Protein AF-A0A1Y2F0N4-F1 (afdb_monomer)

Organism: NCBI:txid1754190

Solvent-accessible surface area (backbone atoms only — not comparable to full-atom values): 18184 Å² total; per-residue (Å²): 112,76,71,61,49,29,14,46,61,55,47,79,46,76,45,98,60,68,55,97,79,27,40,45,33,32,38,36,49,50,73,86,33,53,49,79,41,49,45,43,51,50,26,50,36,37,45,58,57,68,44,72,52,52,56,52,49,76,39,81,43,64,59,94,88,38,68,38,23,60,27,41,34,27,60,40,95,38,56,54,42,50,47,68,75,68,59,57,88,65,95,65,65,70,53,39,33,36,22,74,74,31,61,30,66,48,48,80,70,23,56,73,25,38,42,38,57,34,84,93,42,70,67,51,68,70,56,44,50,50,34,42,50,56,58,66,37,89,46,52,71,55,37,53,70,48,25,44,55,67,61,46,52,44,50,53,48,48,36,58,60,42,38,40,50,59,27,61,69,67,37,11,16,39,32,32,43,35,53,39,77,92,76,61,27,32,40,69,32,63,54,88,41,50,49,30,33,59,40,90,60,57,42,72,85,50,70,85,58,66,63,24,90,86,72,44,52,86,79,67,76,73,50,68,67,68,42,46,70,62,63,64,45,76,67,52,72,65,47,45,43,62,33,71,75,32,47,69,61,42,28,50,45,48,49,50,39,32,74,58,35,58,32,57,88,61,41,52,60,53,51,50,52,52,48,62,70,40,47,68,49,48,45,54,34,64,45,62,58,97,91,40,48,37,40,57,72,38,83,89,23,51,72,70,89,69,45,57,69,44,23,57,48,31,42,58,69,32,43,49,45,36,47,46,50,31,43,54,43,43,69,75,75,82

Sequence (334 aa):
MYGRSYDKVGFNLKFDKKFLNRKSFKLRPDSGDASKIRSKLCCDIANRIGLPSIQGTYARLYMNNEFWGLYVFMDSIKTSWIKQTFNPSEKEVTTLFQCKTGGFNFKSNSYNSCINANDDYPNMSEFSSFVYAANNARNISDLEKIMDVDIFLKYLTFEWLIGSSDHFMIYGHNFNWYKRESDGKWVVIYYDYDNTFGNGASYSLWANKGLNQDGTGANRGNQPIYYSFADWEPNIPILKKLVFDNKNRFKQIVYDVLVQGFNPNILNPHINEIKSFLSPYVREDFTAKNGSLPGRINKAGSRTSSSYSNFEYNIENSVKNWISKKFDVACSNY

Radius of gyration: 20.19 Å; Cα contacts (8 Å, |Δi|>4): 578; chains: 1; bounding box: 51×41×60 Å

Structure (mmCIF, N/CA/C/O backbone):
data_AF-A0A1Y2F0N4-F1
#
_entry.id   AF-A0A1Y2F0N4-F1
#
loop_
_atom_site.group_PDB
_atom_site.id
_atom_site.type_symbol
_atom_site.label_atom_id
_atom_site.label_alt_id
_atom_site.label_comp_id
_atom_site.label_asym_id
_atom_site.label_entity_id
_atom_site.label_seq_id
_atom_site.pdbx_PDB_ins_code
_atom_site.Cartn_x
_atom_site.Cartn_y
_atom_site.Cartn_z
_atom_site.occupancy
_atom_site.B_iso_or_equiv
_atom_site.auth_seq_id
_atom_site.auth_comp_id
_atom_site.auth_asym_id
_atom_site.auth_atom_id
_atom_site.pdbx_PDB_model_num
ATOM 1 N N . MET A 1 1 ? 7.304 17.114 -7.092 1.00 62.19 1 MET A N 1
ATOM 2 C CA . MET A 1 1 ? 6.614 15.815 -7.280 1.00 62.19 1 MET A CA 1
ATOM 3 C C . MET A 1 1 ? 7.674 14.728 -7.398 1.00 62.19 1 MET A C 1
ATOM 5 O O . MET A 1 1 ? 8.380 14.717 -8.399 1.00 62.19 1 MET A O 1
ATOM 9 N N . TYR A 1 2 ? 7.822 13.871 -6.383 1.00 77.50 2 TYR A N 1
ATOM 10 C CA . TYR A 1 2 ? 8.913 12.883 -6.282 1.00 77.50 2 TYR A CA 1
ATOM 11 C C . TYR A 1 2 ? 9.003 11.937 -7.493 1.00 77.50 2 TYR A C 1
ATOM 13 O O . TYR A 1 2 ? 10.062 11.776 -8.076 1.00 77.50 2 TYR A O 1
ATOM 21 N N . GLY A 1 3 ? 7.878 11.429 -8.008 1.00 75.00 3 GLY A N 1
ATOM 22 C CA . GLY A 1 3 ? 7.886 10.556 -9.196 1.00 75.00 3 GLY A CA 1
ATOM 23 C C . GLY A 1 3 ? 8.426 11.184 -10.497 1.00 75.00 3 GLY A C 1
ATOM 24 O O . GLY A 1 3 ? 8.594 10.477 -11.486 1.00 75.00 3 GLY A O 1
ATOM 25 N N . ARG A 1 4 ? 8.694 12.501 -10.525 1.00 84.19 4 ARG A N 1
ATOM 26 C CA . ARG A 1 4 ? 9.331 13.212 -11.651 1.00 84.19 4 ARG A CA 1
ATOM 27 C C . ARG A 1 4 ? 10.781 13.619 -11.373 1.00 84.19 4 ARG A C 1
ATOM 29 O O . ARG A 1 4 ? 11.398 14.222 -12.241 1.00 84.19 4 ARG A O 1
ATOM 36 N N . SER A 1 5 ? 11.332 13.316 -10.196 1.00 89.50 5 SER A N 1
ATOM 37 C CA . SER A 1 5 ? 12.735 13.617 -9.881 1.00 89.50 5 SER A CA 1
ATOM 38 C C . SER A 1 5 ? 13.716 12.597 -10.457 1.00 89.50 5 SER A C 1
ATOM 40 O O . SER A 1 5 ? 14.915 12.770 -10.287 1.00 89.50 5 SER A O 1
ATOM 42 N N . TYR A 1 6 ? 13.235 11.548 -11.129 1.00 92.19 6 TYR A N 1
ATOM 43 C CA . TYR A 1 6 ? 14.054 10.510 -11.758 1.00 92.19 6 TYR A CA 1
ATOM 44 C C . TYR A 1 6 ? 14.164 10.697 -13.269 1.00 92.19 6 TYR A C 1
ATOM 46 O O . TYR A 1 6 ? 13.344 11.378 -13.891 1.00 92.19 6 TYR A O 1
ATOM 54 N N . ASP A 1 7 ? 15.177 10.063 -13.853 1.00 92.94 7 ASP A N 1
ATOM 55 C CA . ASP A 1 7 ? 15.445 10.060 -15.291 1.00 92.94 7 ASP A CA 1
ATOM 56 C C . ASP A 1 7 ? 14.344 9.371 -16.122 1.00 92.94 7 ASP A C 1
ATOM 58 O O . ASP A 1 7 ? 14.019 9.838 -17.219 1.00 92.94 7 ASP A O 1
ATOM 62 N N . LYS A 1 8 ? 13.732 8.303 -15.589 1.00 94.06 8 LYS A N 1
ATOM 63 C CA . LYS A 1 8 ? 12.504 7.686 -16.114 1.00 94.06 8 LYS A CA 1
ATOM 64 C C . LYS A 1 8 ? 11.278 8.326 -15.479 1.00 94.06 8 LYS A C 1
ATOM 66 O O . LYS A 1 8 ? 11.130 8.306 -14.257 1.00 94.06 8 LYS A O 1
ATOM 71 N N . VAL A 1 9 ? 10.367 8.826 -16.308 1.00 93.38 9 VAL A N 1
ATOM 72 C CA . VAL A 1 9 ? 9.134 9.488 -15.855 1.00 93.38 9 VAL A CA 1
ATOM 73 C C . VAL A 1 9 ? 7.917 8.580 -16.002 1.00 93.38 9 VAL A C 1
ATOM 75 O O . VAL A 1 9 ? 7.872 7.735 -16.897 1.00 93.38 9 VAL A O 1
ATOM 78 N N . GLY A 1 10 ? 6.933 8.761 -15.118 1.00 94.62 10 GLY A N 1
ATOM 79 C CA . GLY A 1 10 ? 5.626 8.105 -15.193 1.00 94.62 10 GLY A CA 1
ATOM 80 C C . GLY A 1 10 ? 4.564 8.934 -15.910 1.00 94.62 10 GLY A C 1
ATOM 81 O O . GLY A 1 10 ? 4.676 10.157 -16.022 1.00 94.62 10 GLY A O 1
ATOM 82 N N . PHE A 1 11 ? 3.498 8.259 -16.340 1.00 95.31 11 PHE A N 1
ATOM 83 C CA . PHE A 1 11 ? 2.394 8.847 -17.094 1.00 95.31 11 PHE A CA 1
ATOM 84 C C . PHE A 1 11 ? 1.056 8.581 -16.407 1.00 95.31 11 PHE A C 1
ATOM 86 O O . PHE A 1 11 ? 0.769 7.465 -15.976 1.00 95.31 11 PHE A O 1
ATOM 93 N N . ASN A 1 12 ? 0.209 9.607 -16.350 1.00 94.94 12 ASN A N 1
ATOM 94 C CA . ASN A 1 12 ? -1.208 9.439 -16.048 1.00 94.94 12 ASN A CA 1
ATOM 95 C C . ASN A 1 12 ? -1.948 9.348 -17.381 1.00 94.94 12 ASN A C 1
ATOM 97 O O . ASN A 1 12 ? -1.942 10.309 -18.149 1.00 94.94 12 ASN A O 1
ATOM 101 N N . LEU A 1 13 ? -2.575 8.209 -17.649 1.00 95.25 13 LEU A N 1
ATOM 102 C CA . LEU A 1 13 ? -3.350 7.984 -18.861 1.00 95.25 13 LEU A CA 1
ATOM 103 C C . LEU A 1 13 ? -4.803 8.371 -18.600 1.00 95.25 13 LEU A C 1
ATOM 105 O O . LEU A 1 13 ? -5.407 7.895 -17.636 1.00 95.25 13 LEU A O 1
ATOM 109 N N . LYS A 1 14 ? -5.360 9.230 -19.453 1.00 94.94 14 LYS A N 1
ATOM 110 C CA . LYS A 1 14 ? -6.773 9.621 -19.448 1.00 94.94 14 LYS A CA 1
ATOM 111 C C . LYS A 1 14 ? -7.374 9.257 -20.800 1.00 94.94 14 LYS A C 1
ATOM 113 O O . LYS A 1 14 ? -6.771 9.554 -21.825 1.00 94.94 14 LYS A O 1
ATOM 118 N N . PHE A 1 15 ? -8.536 8.617 -20.784 1.00 92.75 15 PHE A N 1
ATOM 119 C CA . PHE A 1 15 ? -9.219 8.142 -21.982 1.00 92.75 15 PHE A CA 1
ATOM 120 C C . PHE A 1 15 ? -10.618 8.756 -22.082 1.00 92.75 15 PHE A C 1
ATOM 122 O O . PHE A 1 15 ? -11.362 8.779 -21.095 1.00 92.75 15 PHE A O 1
ATOM 129 N N . ASP A 1 16 ? -10.998 9.197 -23.283 1.00 92.69 16 ASP A N 1
ATOM 130 C CA . ASP A 1 16 ? -12.335 9.748 -23.549 1.00 92.69 16 ASP A CA 1
ATOM 131 C C . ASP A 1 16 ? -13.414 8.665 -23.412 1.00 92.69 16 ASP A C 1
ATOM 133 O O . ASP A 1 16 ? -14.438 8.840 -22.738 1.00 92.69 16 ASP A O 1
ATOM 137 N N . LYS A 1 17 ? -13.135 7.497 -24.006 1.00 92.50 17 LYS A N 1
ATOM 138 C CA . LYS A 1 17 ? -13.928 6.269 -23.888 1.00 92.50 17 LYS A CA 1
ATOM 139 C C . LYS A 1 17 ? -13.318 5.346 -22.838 1.00 92.50 17 LYS A C 1
ATOM 141 O O . LYS A 1 17 ? -12.115 5.363 -22.604 1.00 92.50 17 LYS A O 1
ATOM 146 N N . LYS A 1 18 ? -14.153 4.523 -22.200 1.00 90.56 18 LYS A N 1
ATOM 147 C CA . LYS A 1 18 ? -13.673 3.550 -21.212 1.00 90.56 18 LYS A CA 1
ATOM 148 C C . LYS A 1 18 ? -12.724 2.543 -21.879 1.00 90.56 18 LYS A C 1
ATOM 150 O O . LYS A 1 18 ? -13.084 1.936 -22.882 1.00 90.56 18 LYS A O 1
ATOM 155 N N . PHE A 1 19 ? -11.561 2.330 -21.273 1.00 91.25 19 PHE A N 1
ATOM 156 C CA . PHE A 1 19 ? -10.633 1.239 -21.564 1.00 91.25 19 PHE A CA 1
ATOM 157 C C . PHE A 1 19 ? -10.618 0.304 -20.353 1.00 91.25 19 PHE A C 1
ATOM 159 O O . PHE A 1 19 ? -10.496 0.779 -19.226 1.00 91.25 19 PHE A O 1
ATOM 166 N N . LEU A 1 20 ? -10.830 -1.004 -20.549 1.00 90.00 20 LEU A N 1
ATOM 167 C CA . LEU A 1 20 ? -11.002 -1.973 -19.449 1.00 90.00 20 LEU A CA 1
ATOM 168 C C . LEU A 1 20 ? -11.990 -1.472 -18.369 1.00 90.00 20 LEU A C 1
ATOM 170 O O . LEU A 1 20 ? -11.731 -1.554 -17.168 1.00 90.00 20 LEU A O 1
ATOM 174 N N . ASN A 1 21 ? -13.103 -0.888 -18.827 1.00 88.38 21 ASN A N 1
ATOM 175 C CA . ASN A 1 21 ? -14.174 -0.281 -18.027 1.00 88.38 21 ASN A CA 1
ATOM 176 C C . ASN A 1 21 ? -13.815 0.970 -17.195 1.00 88.38 21 ASN A C 1
ATOM 178 O O . ASN A 1 21 ? -14.690 1.499 -16.506 1.00 88.38 21 ASN A O 1
ATOM 182 N N . ARG A 1 22 ? -12.608 1.538 -17.341 1.00 89.75 22 ARG A N 1
ATOM 183 C CA . ARG A 1 22 ? -12.150 2.741 -16.615 1.00 89.75 22 ARG A CA 1
ATOM 184 C C . ARG A 1 22 ? -11.726 3.859 -17.569 1.00 89.75 22 ARG A C 1
ATOM 186 O O . ARG A 1 22 ? -11.436 3.621 -18.737 1.00 89.75 22 ARG A O 1
ATOM 193 N N . LYS A 1 23 ? -11.691 5.101 -17.074 1.00 91.88 23 LYS A N 1
ATOM 194 C CA . LYS A 1 23 ? -11.231 6.279 -17.845 1.00 91.88 23 LYS A CA 1
ATOM 195 C C . LYS A 1 23 ? -9.815 6.733 -17.499 1.00 91.88 23 LYS A C 1
ATOM 197 O O . LYS A 1 23 ? -9.273 7.611 -18.169 1.00 91.88 23 LYS A O 1
ATOM 202 N N . SER A 1 24 ? -9.219 6.195 -16.438 1.00 94.25 24 SER A N 1
ATOM 203 C CA . SER A 1 24 ? -7.912 6.647 -15.968 1.00 94.25 24 SER A CA 1
ATOM 204 C C . SER A 1 24 ? -7.061 5.506 -15.442 1.00 94.25 24 SER A C 1
ATOM 206 O O . SER A 1 24 ? -7.531 4.692 -14.651 1.00 94.25 24 SER A O 1
ATOM 208 N N . PHE A 1 25 ? -5.794 5.517 -15.839 1.00 96.00 25 PHE A N 1
ATOM 209 C CA . PHE A 1 25 ? -4.774 4.565 -15.412 1.00 96.00 25 PHE A CA 1
ATOM 210 C C . PHE A 1 25 ? -3.450 5.285 -15.168 1.00 96.00 25 PHE A C 1
ATOM 212 O O . PHE A 1 25 ? -3.272 6.447 -15.548 1.00 96.00 25 PHE A O 1
ATOM 219 N N . LYS A 1 26 ? -2.501 4.584 -14.555 1.00 96.38 26 LYS A N 1
ATOM 220 C CA . LYS A 1 26 ? -1.130 5.054 -14.374 1.00 96.38 26 LYS A CA 1
ATOM 221 C C . LYS A 1 26 ? -0.155 4.083 -15.025 1.00 96.38 26 LYS A C 1
ATOM 223 O O . LYS A 1 26 ? -0.291 2.873 -14.875 1.00 96.38 26 LYS A O 1
ATOM 228 N N . LEU A 1 27 ? 0.845 4.631 -15.704 1.00 96.94 27 LEU A N 1
ATOM 229 C CA . LEU A 1 27 ? 2.075 3.932 -16.055 1.00 96.94 27 LEU A CA 1
ATOM 230 C C . LEU A 1 27 ? 3.173 4.448 -15.141 1.00 96.94 27 LEU A C 1
ATOM 232 O O . LEU A 1 27 ? 3.573 5.613 -15.230 1.00 96.94 27 LEU A O 1
ATOM 236 N N . ARG A 1 28 ? 3.654 3.585 -14.253 1.00 95.38 28 ARG A N 1
ATOM 237 C CA . ARG A 1 28 ? 4.675 3.940 -13.278 1.00 95.38 28 ARG A CA 1
ATOM 238 C C . ARG A 1 28 ? 6.010 3.279 -13.605 1.00 95.38 28 ARG A C 1
ATOM 240 O O . ARG A 1 28 ? 6.040 2.081 -13.877 1.00 95.38 28 ARG A O 1
ATOM 247 N N . PRO A 1 29 ? 7.113 4.041 -13.594 1.00 93.75 29 PRO A N 1
ATOM 248 C CA . PRO A 1 29 ? 8.440 3.478 -13.794 1.00 93.75 29 PRO A CA 1
ATOM 249 C C . PRO A 1 29 ? 8.962 2.767 -12.536 1.00 93.75 29 PRO A C 1
ATOM 251 O O . PRO A 1 29 ? 9.918 1.996 -12.641 1.00 93.75 29 PRO A O 1
ATOM 254 N N . ASP A 1 30 ? 8.375 3.077 -11.368 1.00 92.69 30 ASP A N 1
ATOM 255 C CA . ASP A 1 30 ? 8.822 2.684 -10.027 1.00 92.69 30 ASP A CA 1
ATOM 256 C C . ASP A 1 30 ? 10.352 2.700 -9.936 1.00 92.69 30 ASP A C 1
ATOM 258 O O . ASP A 1 30 ? 11.029 1.697 -9.705 1.00 92.69 30 ASP A O 1
ATOM 262 N N . SER A 1 31 ? 10.918 3.873 -10.233 1.00 90.00 31 SER A N 1
ATOM 263 C CA . SER A 1 31 ? 12.360 4.067 -10.402 1.00 90.00 31 SER A CA 1
ATOM 264 C C . SER A 1 31 ? 13.151 3.729 -9.134 1.00 90.00 31 SER A C 1
ATOM 266 O O . SER A 1 31 ? 14.276 3.251 -9.243 1.00 90.00 31 SER A O 1
ATOM 268 N N . GLY A 1 32 ? 12.550 3.923 -7.954 1.00 89.50 32 GLY A N 1
ATOM 269 C CA . GLY A 1 32 ? 13.119 3.529 -6.661 1.00 89.50 32 GLY A CA 1
ATOM 270 C C . GLY A 1 32 ? 12.981 2.038 -6.330 1.00 89.50 32 GLY A C 1
ATOM 271 O O . GLY A 1 32 ? 13.669 1.547 -5.441 1.00 89.50 32 GLY A O 1
ATOM 272 N N . ASP A 1 33 ? 12.141 1.290 -7.052 1.00 93.94 33 ASP A N 1
ATOM 273 C CA . ASP A 1 33 ? 11.989 -0.149 -6.861 1.00 93.94 33 ASP A CA 1
ATOM 274 C C . ASP A 1 33 ? 12.995 -0.909 -7.737 1.00 93.94 33 ASP A C 1
ATOM 276 O O . ASP A 1 33 ? 12.772 -1.141 -8.930 1.00 93.94 33 ASP A O 1
ATOM 280 N N . ALA A 1 34 ? 14.107 -1.338 -7.139 1.00 94.94 34 ALA A N 1
ATOM 281 C CA . ALA A 1 34 ? 15.091 -2.174 -7.824 1.00 94.94 34 ALA A CA 1
ATOM 282 C C . ALA A 1 34 ? 14.566 -3.589 -8.145 1.00 94.94 34 ALA A C 1
ATOM 284 O O . ALA A 1 34 ? 15.038 -4.194 -9.101 1.00 94.94 34 ALA A O 1
ATOM 285 N N . SER A 1 35 ? 13.584 -4.102 -7.392 1.00 96.75 35 SER A N 1
ATOM 286 C CA . SER A 1 35 ? 12.982 -5.429 -7.601 1.00 96.75 35 SER A CA 1
ATOM 287 C C . SER A 1 35 ? 11.904 -5.450 -8.683 1.00 96.75 35 SER A C 1
ATOM 289 O O . SER A 1 35 ? 11.535 -6.526 -9.127 1.00 96.75 35 SER A O 1
ATOM 291 N N . LYS A 1 36 ? 11.373 -4.289 -9.088 1.00 96.56 36 LYS A N 1
ATOM 292 C CA . LYS A 1 36 ? 10.305 -4.131 -10.095 1.00 96.56 36 LYS A CA 1
ATOM 293 C C . LYS A 1 36 ? 8.992 -4.874 -9.801 1.00 96.56 36 LYS A C 1
ATOM 295 O O . LYS A 1 36 ? 8.119 -4.936 -10.669 1.00 96.56 36 LYS A O 1
ATOM 300 N N . ILE A 1 37 ? 8.821 -5.423 -8.598 1.00 98.12 37 ILE A N 1
ATOM 301 C CA . ILE A 1 37 ? 7.647 -6.224 -8.231 1.00 98.12 37 ILE A CA 1
ATOM 302 C C . ILE A 1 37 ? 6.842 -5.656 -7.068 1.00 98.12 37 ILE A C 1
ATOM 304 O O . ILE A 1 37 ? 5.732 -6.132 -6.852 1.00 98.12 37 ILE A O 1
ATOM 308 N N . ARG A 1 38 ? 7.336 -4.650 -6.334 1.00 98.06 38 ARG A N 1
ATOM 309 C CA . ARG A 1 38 ? 6.725 -4.218 -5.064 1.00 98.06 38 ARG A CA 1
ATOM 310 C C . ARG A 1 38 ? 5.282 -3.767 -5.245 1.00 98.06 38 ARG A C 1
ATOM 312 O O . ARG A 1 38 ? 4.386 -4.304 -4.600 1.00 98.06 38 ARG A O 1
ATOM 319 N N . SER A 1 39 ? 5.044 -2.869 -6.199 1.00 97.38 39 SER A N 1
ATOM 320 C CA . SER A 1 39 ? 3.701 -2.367 -6.500 1.00 97.38 39 SER A CA 1
ATOM 321 C C . SER A 1 39 ? 2.728 -3.474 -6.900 1.00 97.38 39 SER A C 1
ATOM 323 O O . SER A 1 39 ? 1.613 -3.529 -6.381 1.00 97.38 39 SER A O 1
ATOM 325 N N . LYS A 1 40 ? 3.151 -4.388 -7.785 1.00 97.94 40 LYS A N 1
ATOM 326 C CA . LYS A 1 40 ? 2.331 -5.526 -8.226 1.00 97.94 40 LYS A CA 1
ATOM 327 C C . LYS A 1 40 ? 2.029 -6.476 -7.072 1.00 97.94 40 LYS A C 1
ATOM 329 O O . LYS A 1 40 ? 0.870 -6.812 -6.855 1.00 97.94 40 LYS A O 1
ATOM 334 N N . LEU A 1 41 ? 3.059 -6.869 -6.328 1.00 98.62 41 LEU A N 1
ATOM 335 C CA . LEU A 1 41 ? 2.958 -7.817 -5.227 1.00 98.62 41 LEU A CA 1
ATOM 336 C C . LEU A 1 41 ? 2.048 -7.284 -4.115 1.00 98.62 41 LEU A C 1
ATOM 338 O O . LEU A 1 41 ? 1.183 -8.010 -3.638 1.00 98.62 41 LEU A O 1
ATOM 342 N N . CYS A 1 42 ? 2.181 -6.008 -3.748 1.00 98.56 42 CYS A N 1
ATOM 343 C CA . CYS A 1 42 ? 1.296 -5.370 -2.775 1.00 98.56 42 CYS A CA 1
ATOM 344 C C . CYS A 1 42 ? -0.158 -5.318 -3.257 1.00 98.56 42 CYS A C 1
ATOM 346 O O . CYS A 1 42 ? -1.061 -5.611 -2.474 1.00 98.56 42 CYS A O 1
ATOM 348 N N . CYS A 1 43 ? -0.400 -5.010 -4.539 1.00 98.38 43 CYS A N 1
ATOM 349 C CA . CYS A 1 43 ? -1.751 -5.091 -5.096 1.00 98.38 43 CYS A CA 1
ATOM 350 C C . CYS A 1 43 ? -2.305 -6.514 -4.978 1.00 98.38 43 CYS A C 1
ATOM 352 O O . CYS A 1 43 ? -3.426 -6.686 -4.509 1.00 98.38 43 CYS A O 1
ATOM 354 N N . ASP A 1 44 ? -1.526 -7.529 -5.349 1.00 98.56 44 ASP A N 1
ATOM 355 C CA . ASP A 1 44 ? -1.966 -8.926 -5.302 1.00 98.56 44 ASP A CA 1
ATOM 356 C C . ASP A 1 44 ? -2.285 -9.387 -3.884 1.00 98.56 44 ASP A C 1
ATOM 358 O O . ASP A 1 44 ? -3.332 -9.994 -3.667 1.00 98.56 44 ASP A O 1
ATOM 362 N N . ILE A 1 45 ? -1.427 -9.057 -2.913 1.00 98.69 45 ILE A N 1
ATOM 363 C CA . ILE A 1 45 ? -1.659 -9.375 -1.500 1.00 98.69 45 ILE A CA 1
ATOM 364 C C . ILE A 1 45 ? -2.946 -8.704 -1.023 1.00 98.69 45 ILE A C 1
ATOM 366 O O . ILE A 1 45 ? -3.814 -9.391 -0.492 1.00 98.69 45 ILE A O 1
ATOM 370 N N . ALA A 1 46 ? -3.099 -7.394 -1.247 1.00 98.56 46 ALA A N 1
ATOM 371 C CA . ALA A 1 46 ? -4.271 -6.643 -0.805 1.00 98.56 46 ALA A CA 1
ATOM 372 C C . ALA A 1 46 ? -5.575 -7.190 -1.416 1.00 98.56 46 ALA A C 1
ATOM 374 O O . ALA A 1 46 ? -6.545 -7.411 -0.694 1.00 98.56 46 ALA A O 1
ATOM 375 N N . ASN A 1 47 ? -5.586 -7.480 -2.723 1.00 98.06 47 ASN A N 1
ATOM 376 C CA . ASN A 1 47 ? -6.739 -8.100 -3.383 1.00 98.06 47 ASN A CA 1
ATOM 377 C C . ASN A 1 47 ? -7.025 -9.503 -2.814 1.00 98.06 47 ASN A C 1
ATOM 379 O O . ASN A 1 47 ? -8.181 -9.848 -2.577 1.00 98.06 47 ASN A O 1
ATOM 383 N N . ARG A 1 48 ? -5.985 -10.305 -2.548 1.00 97.75 48 ARG A N 1
ATOM 384 C CA . ARG A 1 48 ? -6.122 -11.673 -2.025 1.00 97.75 48 ARG A CA 1
ATOM 385 C C . ARG A 1 48 ? -6.703 -11.727 -0.612 1.00 97.75 48 ARG A C 1
ATOM 387 O O . ARG A 1 48 ? -7.489 -12.623 -0.329 1.00 97.75 48 ARG A O 1
ATOM 394 N N . ILE A 1 49 ? -6.351 -10.778 0.257 1.00 98.06 49 ILE A N 1
ATOM 395 C CA . ILE A 1 49 ? -6.881 -10.692 1.635 1.00 98.06 49 ILE A CA 1
ATOM 396 C C . ILE A 1 49 ? -8.241 -9.967 1.718 1.00 98.06 49 ILE A C 1
ATOM 398 O O . ILE A 1 49 ? -8.736 -9.668 2.812 1.00 98.06 49 ILE A O 1
ATOM 402 N N . GLY A 1 50 ? -8.855 -9.687 0.561 1.00 97.00 50 GLY A N 1
ATOM 403 C CA . GLY A 1 50 ? -10.203 -9.133 0.443 1.00 97.00 50 GLY A CA 1
ATOM 404 C C . GLY A 1 50 ? -10.301 -7.629 0.699 1.00 97.00 50 GLY A C 1
ATOM 405 O O . GLY A 1 50 ? -11.381 -7.146 1.030 1.00 97.00 50 GLY A O 1
ATOM 406 N N . LEU A 1 51 ? -9.199 -6.881 0.580 1.00 98.25 51 LEU A N 1
ATOM 407 C CA . LEU A 1 51 ? -9.243 -5.423 0.671 1.00 98.25 51 LEU A CA 1
ATOM 408 C C . LEU A 1 51 ? -9.749 -4.817 -0.648 1.00 98.25 51 LEU A C 1
ATOM 410 O O . LEU A 1 51 ? -9.364 -5.295 -1.720 1.00 98.25 51 LEU A O 1
ATOM 414 N N . PRO A 1 52 ? -10.547 -3.732 -0.608 1.00 96.81 52 PRO A N 1
ATOM 415 C CA . PRO A 1 52 ? -10.882 -2.972 -1.805 1.00 96.81 52 PRO A CA 1
ATOM 416 C C . PRO A 1 52 ? -9.616 -2.289 -2.323 1.00 96.81 52 PRO A C 1
ATOM 418 O O . PRO A 1 52 ? -9.257 -1.215 -1.861 1.00 96.81 52 PRO A O 1
ATOM 421 N N . SER A 1 53 ? -8.925 -2.917 -3.270 1.00 96.75 53 SER A N 1
ATOM 422 C CA . SER A 1 53 ? -7.591 -2.501 -3.697 1.00 96.75 53 SER A CA 1
ATOM 423 C C . SER A 1 53 ? -7.507 -2.313 -5.204 1.00 96.75 53 SER A C 1
ATOM 425 O O . SER A 1 53 ? -8.221 -2.943 -5.983 1.00 96.75 53 SER A O 1
ATOM 427 N N . ILE A 1 54 ? -6.599 -1.436 -5.621 1.00 96.00 54 ILE A N 1
ATOM 428 C CA . ILE A 1 54 ? -6.241 -1.280 -7.027 1.00 96.00 54 ILE A CA 1
ATOM 429 C C . ILE A 1 54 ? -5.604 -2.552 -7.584 1.00 96.00 54 ILE A C 1
ATOM 431 O O . ILE A 1 54 ? -4.989 -3.341 -6.864 1.00 96.00 54 ILE A O 1
ATOM 435 N N . GLN A 1 55 ? -5.719 -2.724 -8.898 1.00 95.31 55 GLN A N 1
ATOM 436 C CA . GLN A 1 55 ? -4.989 -3.752 -9.625 1.00 95.31 55 GLN A CA 1
ATOM 437 C C . GLN A 1 55 ? -3.747 -3.163 -10.296 1.00 95.31 55 GLN A C 1
ATOM 439 O O . GLN A 1 55 ? -3.723 -2.003 -10.720 1.00 95.31 55 GLN A O 1
ATOM 444 N N . GLY A 1 56 ? -2.711 -3.993 -10.396 1.00 95.25 56 GLY A N 1
ATOM 445 C CA . GLY A 1 56 ? -1.482 -3.694 -11.117 1.00 95.25 56 GLY A CA 1
ATOM 446 C C . GLY A 1 56 ? -1.126 -4.831 -12.066 1.00 95.25 56 GLY A C 1
ATOM 447 O O . GLY A 1 56 ? -1.400 -5.995 -11.795 1.00 95.25 56 GLY A O 1
ATOM 448 N N . THR A 1 57 ? -0.502 -4.490 -13.182 1.00 96.19 57 THR A N 1
ATOM 449 C CA . THR A 1 57 ? 0.136 -5.398 -14.138 1.00 96.19 57 THR A CA 1
ATOM 450 C C . THR A 1 57 ? 1.306 -4.658 -14.795 1.00 96.19 57 THR A C 1
ATOM 452 O O . THR A 1 57 ? 1.732 -3.615 -14.301 1.00 96.19 57 THR A O 1
ATOM 455 N N . TYR A 1 58 ? 1.852 -5.175 -15.888 1.00 98.00 58 TYR A N 1
ATOM 456 C CA . TYR A 1 58 ? 3.004 -4.604 -16.575 1.00 98.00 58 TYR A CA 1
ATOM 457 C C . TYR A 1 58 ? 2.671 -4.206 -18.007 1.00 98.00 58 TYR A C 1
ATOM 459 O O . TYR A 1 58 ? 1.811 -4.802 -18.652 1.00 98.00 58 TYR A O 1
ATOM 467 N N . ALA A 1 59 ? 3.384 -3.204 -18.511 1.00 97.81 59 ALA A N 1
ATOM 468 C CA . ALA A 1 59 ? 3.300 -2.758 -19.890 1.00 97.81 59 ALA A CA 1
ATOM 469 C C . ALA A 1 59 ? 4.699 -2.525 -20.464 1.00 97.81 59 ALA A C 1
ATOM 471 O O . ALA A 1 59 ? 5.561 -1.922 -19.823 1.00 97.81 59 ALA A O 1
ATOM 472 N N . ARG A 1 60 ? 4.895 -2.957 -21.710 1.00 97.56 60 ARG A N 1
ATOM 473 C CA . ARG A 1 60 ? 5.981 -2.469 -22.565 1.00 97.56 60 ARG A CA 1
ATOM 474 C C . ARG A 1 60 ? 5.470 -1.212 -23.255 1.00 97.56 60 ARG A C 1
ATOM 476 O O . ARG A 1 60 ? 4.520 -1.290 -24.032 1.00 97.56 60 ARG A O 1
ATOM 483 N N . LEU A 1 61 ? 6.048 -0.059 -22.934 1.00 97.44 61 LEU A N 1
ATOM 484 C CA . LEU A 1 61 ? 5.616 1.210 -23.508 1.00 97.44 61 LEU A CA 1
ATOM 485 C C . LEU A 1 61 ? 6.373 1.482 -24.805 1.00 97.44 61 LEU A C 1
ATOM 487 O O . LEU A 1 61 ? 7.604 1.469 -24.822 1.00 97.44 61 LEU A O 1
ATOM 491 N N . TYR A 1 62 ? 5.626 1.792 -25.860 1.00 96.81 62 TYR A N 1
ATOM 492 C CA . TYR A 1 62 ? 6.163 2.330 -27.100 1.00 96.81 62 TYR A CA 1
ATOM 493 C C . TYR A 1 62 ? 5.543 3.694 -27.369 1.00 96.81 62 TYR A C 1
ATOM 495 O O . TYR A 1 62 ? 4.326 3.848 -27.266 1.00 96.81 62 TYR A O 1
ATOM 503 N N . MET A 1 63 ? 6.364 4.676 -27.728 1.00 95.06 63 MET A N 1
ATOM 504 C CA . MET A 1 63 ? 5.891 5.973 -28.211 1.00 95.06 63 MET A CA 1
ATOM 505 C C . MET A 1 63 ? 6.627 6.304 -29.502 1.00 95.06 63 MET A C 1
ATOM 507 O O . MET A 1 63 ? 7.849 6.217 -29.557 1.00 95.06 63 MET A O 1
ATOM 511 N N . ASN A 1 64 ? 5.869 6.628 -30.554 1.00 95.00 64 ASN A N 1
ATOM 512 C CA . ASN A 1 64 ? 6.384 6.855 -31.909 1.00 95.00 64 ASN A CA 1
ATOM 513 C C . ASN A 1 64 ? 7.280 5.708 -32.417 1.00 95.00 64 ASN A C 1
ATOM 515 O O . ASN A 1 64 ? 8.351 5.943 -32.965 1.00 95.00 64 ASN A O 1
ATOM 519 N N . ASN A 1 65 ? 6.846 4.459 -32.209 1.00 94.75 65 ASN A N 1
ATOM 520 C CA . ASN A 1 65 ? 7.573 3.225 -32.550 1.00 94.75 65 ASN A CA 1
ATOM 521 C C . ASN A 1 65 ? 8.921 3.023 -31.828 1.00 94.75 65 ASN A C 1
ATOM 523 O O . ASN A 1 65 ? 9.611 2.035 -32.078 1.00 94.75 65 ASN A O 1
ATOM 527 N N . GLU A 1 66 ? 9.282 3.896 -30.890 1.00 94.44 66 GLU A N 1
ATOM 528 C CA . GLU A 1 66 ? 10.445 3.724 -30.027 1.00 94.44 66 GLU A CA 1
ATOM 529 C C . GLU A 1 66 ? 10.042 2.994 -28.743 1.00 94.44 66 GLU A C 1
ATOM 531 O O . GLU A 1 66 ? 8.973 3.250 -28.191 1.00 94.44 66 GLU A O 1
ATOM 536 N N . PHE A 1 67 ? 10.892 2.093 -28.247 1.00 96.00 67 PHE A N 1
ATOM 537 C CA . PHE A 1 67 ? 10.679 1.430 -26.960 1.00 96.00 67 PHE A CA 1
ATOM 538 C C . PHE A 1 67 ? 11.099 2.344 -25.805 1.00 96.00 67 PHE A C 1
ATOM 540 O O . PHE A 1 67 ? 12.263 2.720 -25.686 1.00 96.00 67 PHE A O 1
ATOM 547 N N . TRP A 1 68 ? 10.153 2.658 -24.925 1.00 96.19 68 TRP A N 1
ATOM 548 C CA . TRP A 1 68 ? 10.347 3.535 -23.766 1.00 96.19 68 TRP A CA 1
ATOM 549 C C . TRP A 1 68 ? 10.537 2.771 -22.460 1.00 96.19 68 TRP A C 1
ATOM 551 O O . TRP A 1 68 ? 10.791 3.375 -21.417 1.00 96.19 68 TRP A O 1
ATOM 561 N N . GLY A 1 69 ? 10.448 1.446 -22.505 1.00 95.88 69 GLY A N 1
ATOM 562 C CA . GLY A 1 69 ? 10.777 0.605 -21.372 1.00 95.88 69 GLY A CA 1
ATOM 563 C C . GLY A 1 69 ? 9.602 -0.156 -20.778 1.00 95.88 69 GLY A C 1
ATOM 564 O O . GLY A 1 69 ? 8.452 -0.058 -21.214 1.00 95.88 69 GLY A O 1
ATOM 565 N N . LEU A 1 70 ? 9.924 -0.901 -19.728 1.00 97.56 70 LEU A N 1
ATOM 566 C CA . LEU A 1 70 ? 8.976 -1.601 -18.869 1.00 97.56 70 LEU A CA 1
ATOM 567 C C . LEU A 1 70 ? 8.358 -0.631 -17.852 1.00 97.56 70 LEU A C 1
ATOM 569 O O . LEU A 1 70 ? 9.073 0.144 -17.212 1.00 97.56 70 LEU A O 1
ATOM 573 N N . TYR A 1 71 ? 7.041 -0.689 -17.693 1.00 97.62 71 TYR A N 1
ATOM 574 C CA . TYR A 1 71 ? 6.268 0.098 -16.735 1.00 97.62 71 TYR A CA 1
ATOM 575 C C . TYR A 1 71 ? 5.312 -0.802 -15.956 1.00 97.62 71 TYR A C 1
ATOM 577 O O . TYR A 1 71 ? 4.816 -1.796 -16.486 1.00 97.62 71 TYR A O 1
ATOM 585 N N . VAL A 1 72 ? 4.994 -0.412 -14.724 1.00 97.56 72 VAL A N 1
ATOM 586 C CA . VAL A 1 72 ? 3.847 -0.957 -13.996 1.00 97.56 72 VAL A CA 1
ATOM 587 C C . VAL A 1 72 ? 2.597 -0.219 -14.481 1.00 97.56 72 VAL A C 1
ATOM 589 O O . VAL A 1 72 ? 2.508 1.005 -14.376 1.00 97.56 72 VAL A O 1
ATOM 592 N N . PHE A 1 73 ? 1.646 -0.951 -15.053 1.00 97.75 73 PHE A N 1
ATOM 593 C CA . PHE A 1 73 ? 0.343 -0.447 -15.475 1.00 97.75 73 PHE A CA 1
ATOM 594 C C . PHE A 1 73 ? -0.675 -0.703 -14.371 1.00 97.75 73 PHE A C 1
ATOM 596 O O . PHE A 1 73 ? -0.890 -1.847 -13.978 1.00 97.75 73 PHE A O 1
ATOM 603 N N . MET A 1 74 ? -1.276 0.355 -13.838 1.00 96.56 74 MET A N 1
ATOM 604 C CA . MET A 1 74 ? -2.101 0.263 -12.636 1.00 96.56 74 MET A CA 1
ATOM 605 C C . MET A 1 74 ? -3.373 1.085 -12.752 1.00 96.56 74 MET A C 1
ATOM 607 O O . MET A 1 74 ? -3.420 2.105 -13.451 1.00 96.56 74 MET A O 1
ATOM 611 N N . ASP A 1 75 ? -4.382 0.674 -11.992 1.00 95.94 75 ASP A N 1
ATOM 612 C CA . ASP A 1 75 ? -5.573 1.483 -11.779 1.00 95.94 75 ASP A CA 1
ATOM 613 C C . ASP A 1 75 ? -5.217 2.854 -11.183 1.00 95.94 75 ASP A C 1
ATOM 615 O O . ASP A 1 75 ? -4.283 3.018 -10.393 1.00 95.94 75 ASP A O 1
ATOM 619 N N . SER A 1 76 ? -6.023 3.858 -11.527 1.00 94.81 76 SER A N 1
ATOM 620 C CA . SER A 1 76 ? -6.065 5.120 -10.796 1.00 94.81 76 SER A CA 1
ATOM 621 C C . SER A 1 76 ? -7.374 5.202 -10.024 1.00 94.81 76 SER A C 1
ATOM 623 O O . SER A 1 76 ? -8.444 5.206 -10.633 1.00 94.81 76 SER A O 1
ATOM 625 N N . ILE A 1 77 ? -7.304 5.357 -8.701 1.00 95.62 77 ILE A N 1
ATOM 626 C CA . ILE A 1 77 ? -8.506 5.545 -7.884 1.00 95.62 77 ILE A CA 1
ATOM 627 C C . ILE A 1 77 ? -9.089 6.928 -8.189 1.00 95.62 77 ILE A C 1
ATOM 629 O O . ILE A 1 77 ? -8.544 7.965 -7.805 1.00 95.62 77 ILE A O 1
ATOM 633 N N . LYS A 1 78 ? -10.183 6.923 -8.943 1.00 94.50 78 LYS A N 1
ATOM 634 C CA . LYS A 1 78 ? -10.989 8.077 -9.350 1.00 94.50 78 LYS A CA 1
ATOM 635 C C . LYS A 1 78 ? -12.462 7.685 -9.279 1.00 94.50 78 LYS A C 1
ATOM 637 O O . LYS A 1 78 ? -12.777 6.506 -9.129 1.00 94.50 78 LYS A O 1
ATOM 642 N N . THR A 1 79 ? -13.363 8.645 -9.464 1.00 93.88 79 THR A N 1
ATOM 643 C CA . THR A 1 79 ? -14.821 8.416 -9.470 1.00 93.88 79 THR A CA 1
ATOM 644 C C . THR A 1 79 ? -15.235 7.251 -10.383 1.00 93.88 79 THR A C 1
ATOM 646 O O . THR A 1 79 ? -16.061 6.428 -10.004 1.00 93.88 79 THR A O 1
ATOM 649 N N . SER A 1 80 ? -14.604 7.102 -11.557 1.00 92.69 80 SER A N 1
ATOM 650 C CA . SER A 1 80 ? -14.868 5.967 -12.461 1.00 92.69 80 SER A CA 1
ATOM 651 C C . SER A 1 80 ? -14.461 4.598 -11.900 1.00 92.69 80 SER A C 1
ATOM 653 O O . SER A 1 80 ? -15.153 3.620 -12.166 1.00 92.69 80 SER A O 1
ATOM 655 N N . TRP A 1 81 ? -13.385 4.528 -11.109 1.00 95.44 81 TRP A N 1
ATOM 656 C CA . TRP A 1 81 ? -12.970 3.299 -10.430 1.00 95.44 81 TRP A CA 1
ATOM 657 C C . TRP A 1 81 ? -13.956 2.948 -9.311 1.00 95.44 81 TRP A C 1
ATOM 659 O O . TRP A 1 81 ? -14.394 1.808 -9.235 1.00 95.44 81 TRP A O 1
ATOM 669 N N . ILE A 1 82 ? -14.400 3.937 -8.522 1.00 96.25 82 ILE A N 1
ATOM 670 C CA . ILE A 1 82 ? -15.428 3.730 -7.485 1.00 96.25 82 ILE A CA 1
ATOM 671 C C . ILE A 1 82 ? -16.718 3.175 -8.086 1.00 96.25 82 ILE A C 1
ATOM 673 O O . ILE A 1 82 ? -17.242 2.184 -7.586 1.00 96.25 82 ILE A O 1
ATOM 677 N N . LYS A 1 83 ? -17.179 3.749 -9.204 1.00 93.56 83 LYS A N 1
ATOM 678 C CA . LYS A 1 83 ? -18.371 3.262 -9.909 1.00 93.56 83 LYS A CA 1
ATOM 679 C C . LYS A 1 83 ? -18.263 1.800 -10.330 1.00 93.56 83 LYS A C 1
ATOM 681 O O . LYS A 1 83 ? -19.248 1.081 -10.275 1.00 93.56 83 LYS A O 1
ATOM 686 N N . GLN A 1 84 ? -17.081 1.361 -10.753 1.00 91.88 84 GLN A N 1
ATOM 687 C CA . GLN A 1 84 ? -16.866 -0.027 -11.152 1.00 91.88 84 GLN A CA 1
ATOM 688 C C . GLN A 1 84 ? -16.751 -0.972 -9.951 1.00 91.88 84 GLN A C 1
ATOM 690 O O . GLN A 1 84 ? -17.263 -2.084 -10.014 1.00 91.88 84 GLN A O 1
ATOM 695 N N . THR A 1 85 ? -16.061 -0.551 -8.892 1.00 93.94 85 THR A N 1
ATOM 696 C CA . THR A 1 85 ? -15.748 -1.419 -7.750 1.00 93.94 85 THR A CA 1
ATOM 697 C C . THR A 1 85 ? -16.916 -1.548 -6.777 1.00 93.94 85 THR A C 1
ATOM 699 O O . THR A 1 85 ? -17.183 -2.642 -6.295 1.00 93.94 85 THR A O 1
ATOM 702 N N . PHE A 1 86 ? -17.609 -0.445 -6.485 1.00 95.44 86 PHE A N 1
ATOM 703 C CA . PHE A 1 86 ? -18.678 -0.408 -5.480 1.00 95.44 86 PHE A CA 1
ATOM 704 C C . PHE A 1 86 ? -20.083 -0.348 -6.081 1.00 95.44 86 PHE A C 1
ATOM 706 O O . PHE A 1 86 ? -21.046 -0.551 -5.351 1.00 95.44 86 PHE A O 1
ATOM 713 N N . ASN A 1 87 ? -20.203 -0.080 -7.388 1.00 94.69 87 ASN A N 1
ATOM 714 C CA . ASN A 1 87 ? -21.478 0.035 -8.101 1.00 94.69 87 ASN A CA 1
ATOM 715 C C . ASN A 1 87 ? -22.546 0.869 -7.348 1.00 94.69 87 ASN A C 1
ATOM 717 O O . ASN A 1 87 ? -23.667 0.389 -7.165 1.00 94.69 87 ASN A O 1
ATOM 721 N N . PRO A 1 88 ? -22.217 2.093 -6.882 1.00 95.31 88 PRO A N 1
ATOM 722 C CA . PRO A 1 88 ? -23.198 2.953 -6.242 1.00 95.31 88 PRO A CA 1
ATOM 723 C C . PRO A 1 88 ? -24.257 3.392 -7.265 1.00 95.31 88 PRO A C 1
ATOM 725 O O . PRO A 1 88 ? -23.988 3.476 -8.469 1.00 95.31 88 PRO A O 1
ATOM 728 N N . SER A 1 89 ? -25.463 3.675 -6.783 1.00 93.94 89 SER A N 1
ATOM 729 C CA . SER A 1 89 ? -26.574 4.161 -7.602 1.00 93.94 89 SER A CA 1
ATOM 730 C C . SER A 1 89 ? -26.402 5.636 -7.991 1.00 93.94 89 SER A C 1
ATOM 732 O O . SER A 1 89 ? -26.963 6.093 -8.993 1.00 93.94 89 SER A O 1
ATOM 734 N N . GLU A 1 90 ? -25.585 6.375 -7.230 1.00 87.88 90 GLU A N 1
ATOM 735 C CA . GLU A 1 90 ? -25.317 7.792 -7.454 1.00 87.88 90 GLU A CA 1
ATOM 736 C C . GLU A 1 90 ? -24.759 8.078 -8.861 1.00 87.88 90 GLU A C 1
ATOM 738 O O . GLU A 1 90 ? -23.794 7.474 -9.350 1.00 87.88 90 GLU A O 1
ATOM 743 N N . LYS A 1 91 ? -25.357 9.068 -9.538 1.00 86.50 91 LYS A N 1
ATOM 744 C CA . LYS A 1 91 ? -24.887 9.500 -10.863 1.00 86.50 91 LYS A CA 1
ATOM 745 C C . LYS A 1 91 ? -23.482 10.083 -10.800 1.00 86.50 91 LYS A C 1
ATOM 747 O O . LYS A 1 91 ? -22.713 9.901 -11.746 1.00 86.50 91 LYS A O 1
ATOM 752 N N . GLU A 1 92 ? -23.126 10.741 -9.704 1.00 90.81 92 GLU A N 1
ATOM 753 C CA . GLU A 1 92 ? -21.804 11.309 -9.461 1.00 90.81 92 GLU A CA 1
ATOM 754 C C . GLU A 1 92 ? -21.294 10.903 -8.089 1.00 90.81 92 GLU A C 1
ATOM 756 O O . GLU A 1 92 ? -22.027 10.973 -7.114 1.00 90.81 92 GLU A O 1
ATOM 761 N N . VAL A 1 93 ? -20.024 10.502 -8.030 1.00 95.06 93 VAL A N 1
ATOM 762 C CA . VAL A 1 93 ? -19.364 10.145 -6.773 1.00 95.06 93 VAL A CA 1
ATOM 763 C C . VAL A 1 93 ? -18.846 11.431 -6.144 1.00 95.06 93 VAL A C 1
ATOM 765 O O . VAL A 1 93 ? -17.919 12.044 -6.681 1.00 95.06 93 VAL A O 1
ATOM 768 N N . THR A 1 94 ? -19.434 11.836 -5.023 1.00 96.31 94 THR A N 1
ATOM 769 C CA . THR A 1 94 ? -19.087 13.077 -4.305 1.00 96.31 94 THR A CA 1
ATOM 770 C C . THR A 1 94 ? -18.334 12.821 -3.002 1.00 96.31 94 THR A C 1
ATOM 772 O O . THR A 1 94 ? -17.762 13.748 -2.435 1.00 96.31 94 THR A O 1
ATOM 775 N N . THR A 1 95 ? -18.269 11.568 -2.546 1.00 97.06 95 THR A N 1
ATOM 776 C CA . THR A 1 95 ? -17.733 11.188 -1.230 1.00 97.06 95 THR A CA 1
ATOM 777 C C . THR A 1 95 ? -16.392 10.450 -1.292 1.00 97.06 95 THR A C 1
ATOM 779 O O . THR A 1 95 ? -16.048 9.688 -0.388 1.00 97.06 95 THR A O 1
ATOM 782 N N . LEU A 1 96 ? -15.613 10.660 -2.359 1.00 98.25 96 LEU A N 1
ATOM 783 C CA . LEU A 1 96 ? -14.263 10.110 -2.506 1.00 98.25 96 LEU A CA 1
ATOM 784 C C . LEU A 1 96 ? -13.220 11.176 -2.162 1.00 98.25 96 LEU A C 1
ATOM 786 O O . LEU A 1 96 ? -13.082 12.158 -2.884 1.00 98.25 96 LEU A O 1
ATOM 790 N N . PHE A 1 97 ? -12.418 10.943 -1.129 1.00 98.56 97 PHE A N 1
ATOM 791 C CA . PHE A 1 97 ? -11.402 11.880 -0.653 1.00 98.56 97 PHE A CA 1
ATOM 792 C C . PHE A 1 97 ? -10.018 11.252 -0.729 1.00 98.56 97 PHE A C 1
ATOM 794 O O . PHE A 1 97 ? -9.823 10.128 -0.284 1.00 98.56 97 PHE A O 1
ATOM 801 N N . GLN A 1 98 ? -9.053 11.971 -1.292 1.00 98.31 98 GLN A N 1
ATOM 802 C CA . GLN A 1 98 ? -7.686 11.513 -1.503 1.00 98.31 98 GLN A CA 1
ATOM 803 C C . GLN A 1 98 ? -6.717 12.238 -0.570 1.00 98.31 98 GLN A C 1
ATOM 805 O O . GLN A 1 98 ? -6.547 13.453 -0.677 1.00 98.31 98 GLN A O 1
ATOM 810 N N . CYS A 1 99 ? -6.026 11.486 0.283 1.00 98.06 99 CYS A N 1
ATOM 811 C CA . CYS A 1 99 ? -5.002 11.982 1.197 1.00 98.06 99 CYS A CA 1
ATOM 812 C C . CYS A 1 99 ? -3.621 11.872 0.538 1.00 98.06 99 CYS A C 1
ATOM 814 O O . CYS A 1 99 ? -2.995 10.815 0.535 1.00 98.06 99 CYS A O 1
ATOM 816 N N . LYS A 1 100 ? -3.163 12.973 -0.076 1.00 93.81 100 LYS A N 1
ATOM 817 C CA . LYS A 1 100 ? -1.984 12.999 -0.972 1.00 93.81 100 LYS A CA 1
ATOM 818 C C . LYS A 1 100 ? -0.894 14.012 -0.605 1.00 93.81 100 LYS A C 1
ATOM 820 O O . LYS A 1 100 ? 0.024 14.219 -1.393 1.00 93.81 100 LYS A O 1
ATOM 825 N N . THR A 1 101 ? -1.027 14.725 0.511 1.00 93.69 101 THR A N 1
ATOM 826 C CA . THR A 1 101 ? -0.002 15.688 0.962 1.00 93.69 101 THR A CA 1
ATOM 827 C C . THR A 1 101 ? 0.798 15.187 2.161 1.00 93.69 101 THR A C 1
ATOM 829 O O . THR A 1 101 ? 1.828 15.772 2.477 1.00 93.69 101 THR A O 1
ATOM 832 N N . GLY A 1 102 ? 0.330 14.123 2.819 1.00 95.19 102 GLY A N 1
ATOM 833 C CA . GLY A 1 102 ? 0.862 13.645 4.092 1.00 95.19 102 GLY A CA 1
ATOM 834 C C . GLY A 1 102 ? 0.262 14.383 5.292 1.00 95.19 102 GLY A C 1
ATOM 835 O O . GLY A 1 102 ? -0.282 15.484 5.167 1.00 95.19 102 GLY A O 1
ATOM 836 N N . GLY A 1 103 ? 0.351 13.760 6.466 1.00 96.56 103 GLY A N 1
ATOM 837 C CA . GLY A 1 103 ? -0.070 14.306 7.758 1.00 96.56 103 GLY A CA 1
ATOM 838 C C . GLY A 1 103 ? -1.460 13.881 8.239 1.00 96.56 103 GLY A C 1
ATOM 839 O O . GLY A 1 103 ? -1.873 14.308 9.320 1.00 96.56 103 GLY A O 1
ATOM 840 N N . PHE A 1 104 ? -2.184 13.039 7.495 1.00 98.31 104 PHE A N 1
ATOM 841 C CA . PHE A 1 104 ? -3.475 12.533 7.960 1.00 98.31 104 PHE A CA 1
ATOM 842 C C . PHE A 1 104 ? -3.303 11.557 9.136 1.00 98.31 104 PHE A C 1
ATOM 844 O O . PHE A 1 104 ? -2.547 10.599 9.036 1.00 98.31 104 PHE A O 1
ATOM 851 N N . ASN A 1 105 ? -4.017 11.772 10.246 1.00 97.00 105 ASN A N 1
ATOM 852 C CA . ASN A 1 105 ? -3.914 10.929 11.452 1.00 97.00 105 ASN A CA 1
ATOM 853 C C . ASN A 1 105 ? -5.181 10.948 12.330 1.00 97.00 105 ASN A C 1
ATOM 855 O O . ASN A 1 105 ? -5.108 10.696 13.533 1.00 97.00 105 ASN A O 1
ATOM 859 N N . PHE A 1 106 ? -6.329 11.299 11.746 1.00 97.69 106 PHE A N 1
ATOM 860 C CA . PHE A 1 106 ? -7.614 11.508 12.425 1.00 97.69 106 PHE A CA 1
ATOM 861 C C . PHE A 1 106 ? -7.689 12.641 13.459 1.00 97.69 106 PHE A C 1
ATOM 863 O O . PHE A 1 106 ? -8.773 12.889 13.975 1.00 97.69 106 PHE A O 1
ATOM 870 N N . LYS A 1 107 ? -6.628 13.413 13.731 1.00 94.94 107 LYS A N 1
ATOM 871 C CA . LYS A 1 107 ? -6.782 14.657 14.512 1.00 94.94 107 LYS A CA 1
ATOM 872 C C . LYS A 1 107 ? -7.672 15.647 13.752 1.00 94.94 107 LYS A C 1
ATOM 874 O O . LYS A 1 107 ? -7.654 15.660 12.519 1.00 94.94 107 LYS A O 1
ATOM 879 N N . SER A 1 108 ? -8.381 16.523 14.468 1.00 89.50 108 SER A N 1
ATOM 880 C CA . SER A 1 108 ? -9.432 17.394 13.908 1.00 89.50 108 SER A CA 1
ATOM 881 C C . SER A 1 108 ? -9.044 18.187 12.656 1.00 89.50 108 SER A C 1
ATOM 883 O O . SER A 1 108 ? -9.894 18.385 11.805 1.00 89.50 108 SER A O 1
ATOM 885 N N . ASN A 1 109 ? -7.786 18.615 12.503 1.00 93.38 109 ASN A N 1
ATOM 886 C CA . ASN A 1 109 ? -7.336 19.396 11.338 1.00 93.38 109 ASN A CA 1
ATOM 887 C C . ASN A 1 109 ? -6.658 18.555 10.246 1.00 93.38 109 ASN A C 1
ATOM 889 O O . ASN A 1 109 ? -6.286 19.088 9.203 1.00 93.38 109 ASN A O 1
ATOM 893 N N . SER A 1 110 ? -6.482 17.254 10.475 1.00 96.94 110 SER A N 1
ATOM 894 C CA . SER A 1 110 ? -5.751 16.365 9.568 1.00 96.94 110 SER A CA 1
ATOM 895 C C . SER A 1 110 ? -6.512 16.069 8.269 1.00 96.94 110 SER A C 1
ATOM 897 O O . SER A 1 110 ? -5.898 15.673 7.283 1.00 96.94 110 SER A O 1
ATOM 899 N N . TYR A 1 111 ? -7.825 16.344 8.214 1.00 97.19 111 TYR A N 1
ATOM 900 C CA . TYR A 1 111 ? -8.607 16.247 6.975 1.00 97.19 111 TYR A CA 1
ATOM 901 C C . TYR A 1 111 ? -8.117 17.213 5.882 1.00 97.19 111 TYR A C 1
ATOM 903 O O . TYR A 1 111 ? -8.314 16.931 4.703 1.00 97.19 111 TYR A O 1
ATOM 911 N N . ASN A 1 112 ? -7.439 18.310 6.255 1.00 96.75 112 ASN A N 1
ATOM 912 C CA . ASN A 1 112 ? -6.833 19.260 5.314 1.00 96.75 112 ASN A CA 1
ATOM 913 C C . ASN A 1 112 ? -5.675 18.649 4.506 1.00 96.75 112 ASN A C 1
ATOM 915 O O . ASN A 1 112 ? -5.278 19.208 3.486 1.00 96.75 112 ASN A O 1
ATOM 919 N N . SER A 1 113 ? -5.144 17.497 4.930 1.00 97.38 113 SER A N 1
ATOM 920 C CA . SER A 1 113 ? -4.166 16.720 4.157 1.00 97.38 113 SER A CA 1
ATOM 921 C C . SER A 1 113 ? -4.790 15.955 2.979 1.00 97.38 113 SER A C 1
ATOM 923 O O . SER A 1 113 ? -4.099 15.240 2.241 1.00 97.38 113 SER A O 1
ATOM 925 N N . CYS A 1 114 ? -6.109 16.063 2.820 1.00 98.12 114 CYS A N 1
ATOM 926 C CA . CYS A 1 114 ? -6.882 15.361 1.815 1.00 98.12 114 CYS A CA 1
ATOM 927 C C . CYS A 1 114 ? -7.722 16.342 0.990 1.00 98.12 114 CYS A C 1
ATOM 929 O O . CYS A 1 114 ? -8.024 17.453 1.420 1.00 98.12 114 CYS A O 1
ATOM 931 N N . ILE A 1 115 ? -8.103 15.917 -0.210 1.00 97.56 115 ILE A N 1
ATOM 932 C CA . ILE A 1 115 ? -8.956 16.677 -1.132 1.00 97.56 115 ILE A CA 1
ATOM 933 C C . ILE A 1 115 ? -10.074 15.787 -1.656 1.00 97.56 115 ILE A C 1
ATOM 935 O O . ILE A 1 115 ? -9.889 14.572 -1.742 1.00 97.56 115 ILE A O 1
ATOM 939 N N . ASN A 1 116 ? -11.198 16.367 -2.068 1.00 97.88 116 ASN A N 1
ATOM 940 C CA . ASN A 1 116 ? -12.173 15.614 -2.845 1.00 97.88 116 ASN A CA 1
ATOM 941 C C . ASN A 1 116 ? -11.538 15.188 -4.180 1.00 97.88 116 ASN A C 1
ATOM 943 O O . ASN A 1 116 ? -10.886 15.982 -4.856 1.00 97.88 116 ASN A O 1
ATOM 947 N N . ALA A 1 117 ? -11.664 13.912 -4.529 1.00 95.69 117 ALA A N 1
ATOM 948 C CA . ALA A 1 117 ? -11.099 13.349 -5.750 1.00 95.69 117 ALA A CA 1
ATOM 949 C C . ALA A 1 117 ? -12.002 13.563 -6.976 1.00 95.69 117 ALA A C 1
ATOM 951 O O . ALA A 1 117 ? -11.588 13.219 -8.093 1.00 95.69 117 ALA A O 1
ATOM 952 N N . ASN A 1 118 ? -13.216 14.079 -6.764 1.00 94.81 118 ASN A N 1
ATOM 953 C CA . ASN A 1 118 ? -14.040 14.691 -7.791 1.00 94.81 118 ASN A CA 1
ATOM 954 C C . ASN A 1 118 ? -13.689 16.184 -7.880 1.00 94.81 118 ASN A C 1
ATOM 956 O O . ASN A 1 118 ? -14.084 16.973 -7.025 1.00 94.81 118 ASN A O 1
ATOM 960 N N . ASP A 1 119 ? -12.928 16.553 -8.912 1.00 89.62 119 ASP A N 1
ATOM 961 C CA . ASP A 1 119 ? -12.417 17.918 -9.089 1.00 89.62 119 ASP A CA 1
ATOM 962 C C . ASP A 1 119 ? -13.559 18.949 -9.277 1.00 89.62 119 ASP A C 1
ATOM 964 O O . ASP A 1 119 ? -13.384 20.118 -8.936 1.00 89.62 119 ASP A O 1
ATOM 968 N N . ASP A 1 120 ? -14.739 18.509 -9.735 1.00 93.88 120 ASP A N 1
ATOM 969 C CA . ASP A 1 120 ? -15.937 19.345 -9.917 1.00 93.88 120 ASP A CA 1
ATOM 970 C C . ASP A 1 120 ? -16.740 19.539 -8.613 1.00 93.88 120 ASP A C 1
ATOM 972 O O . ASP A 1 120 ? -17.657 20.358 -8.550 1.00 93.88 120 ASP A O 1
ATOM 976 N N . TYR A 1 121 ? -16.393 18.808 -7.546 1.00 94.06 121 TYR A N 1
ATOM 977 C CA . TYR A 1 121 ? -17.072 18.864 -6.251 1.00 94.06 121 TYR A CA 1
ATOM 978 C C . TYR A 1 121 ? -16.060 18.979 -5.096 1.00 94.06 121 TYR A C 1
ATOM 980 O O . TYR A 1 121 ? -15.791 18.008 -4.393 1.00 94.06 121 TYR A O 1
ATOM 988 N N . PRO A 1 122 ? -15.495 20.171 -4.833 1.00 95.12 122 PRO A N 1
ATOM 989 C CA . PRO A 1 122 ? -14.425 20.346 -3.847 1.00 95.12 122 PRO A CA 1
ATOM 990 C C . PRO A 1 122 ? -14.902 20.362 -2.382 1.00 95.12 122 PRO A C 1
ATOM 992 O O . PRO A 1 122 ? -14.102 20.623 -1.484 1.00 95.12 122 PRO A O 1
ATOM 995 N N . ASN A 1 123 ? -16.192 20.132 -2.106 1.00 96.88 123 ASN A N 1
ATOM 996 C CA . ASN A 1 123 ? -16.739 20.195 -0.750 1.00 96.88 123 ASN A CA 1
ATOM 997 C C . ASN A 1 123 ? -16.100 19.126 0.159 1.00 96.88 123 ASN A C 1
ATOM 999 O O . ASN A 1 123 ? -16.020 17.952 -0.205 1.00 96.88 123 ASN A O 1
ATOM 1003 N N . MET A 1 124 ? -15.682 19.552 1.356 1.00 97.50 124 MET A N 1
ATOM 1004 C CA . MET A 1 124 ? -15.003 18.722 2.361 1.00 97.50 124 MET A CA 1
ATOM 1005 C C . MET A 1 124 ? -15.819 18.512 3.646 1.00 97.50 124 MET A C 1
ATOM 1007 O O . MET A 1 124 ? -15.344 17.826 4.548 1.00 97.50 124 MET A O 1
ATOM 1011 N N . SER A 1 125 ? -17.020 19.091 3.766 1.00 97.50 125 SER A N 1
ATOM 1012 C CA . SER A 1 125 ? -17.808 19.117 5.010 1.00 97.50 125 SER A CA 1
ATOM 1013 C C . SER A 1 125 ? -18.160 17.721 5.520 1.00 97.50 125 SER A C 1
ATOM 1015 O O . SER A 1 125 ? -18.147 17.466 6.724 1.00 97.50 125 SER A O 1
ATOM 1017 N N . GLU A 1 126 ? -18.453 16.795 4.610 1.00 97.25 126 GLU A N 1
ATOM 1018 C CA . GLU A 1 126 ? -18.772 15.420 4.987 1.00 97.25 126 GLU A CA 1
ATOM 1019 C C . GLU A 1 126 ? -17.532 14.668 5.495 1.00 97.25 126 GLU A C 1
ATOM 1021 O O . GLU A 1 126 ? -17.597 13.961 6.502 1.00 97.25 126 GLU A O 1
ATOM 1026 N N . PHE A 1 127 ? -16.376 14.884 4.862 1.00 98.38 127 PHE A N 1
ATOM 1027 C CA . PHE A 1 127 ? -15.119 14.274 5.287 1.00 98.38 127 PHE A CA 1
ATOM 1028 C C . PHE A 1 127 ? -14.591 14.870 6.596 1.00 98.38 127 PHE A C 1
ATOM 1030 O O . PHE A 1 127 ? -14.128 14.135 7.467 1.00 98.38 127 PHE A O 1
ATOM 1037 N N . SER A 1 128 ? -14.705 16.187 6.791 1.00 98.25 128 SER A N 1
ATOM 1038 C CA . SER A 1 128 ? -14.335 16.820 8.060 1.00 98.25 128 SER A CA 1
ATOM 1039 C C . SER A 1 128 ? -15.230 16.341 9.207 1.00 98.25 128 SER A C 1
ATOM 1041 O O . SER A 1 128 ? -14.724 16.061 10.294 1.00 98.25 128 SER A O 1
ATOM 1043 N N . SER A 1 129 ? -16.528 16.138 8.952 1.00 98.06 129 SER A N 1
ATOM 1044 C CA . SER A 1 129 ? -17.464 15.544 9.918 1.00 98.06 129 SER A CA 1
ATOM 1045 C C . SER A 1 129 ? -17.096 14.099 10.265 1.00 98.06 129 SER A C 1
ATOM 1047 O O . SER A 1 129 ? -17.125 13.726 11.436 1.00 98.06 129 SER A O 1
ATOM 1049 N N . PHE A 1 130 ? -16.690 13.295 9.276 1.00 98.50 130 PHE A N 1
ATOM 1050 C CA . PHE A 1 130 ? -16.178 11.940 9.502 1.00 98.50 130 PHE A CA 1
ATOM 1051 C C . PHE A 1 130 ? -14.932 11.934 10.391 1.00 98.50 130 PHE A C 1
ATOM 1053 O O . PHE A 1 130 ? -14.897 11.219 11.393 1.00 98.50 130 PHE A O 1
ATOM 1060 N N . VAL A 1 131 ? -13.934 12.760 10.067 1.00 98.56 131 VAL A N 1
ATOM 1061 C CA . VAL A 1 131 ? -12.695 12.859 10.851 1.00 98.56 131 VAL A CA 1
ATOM 1062 C C . VAL A 1 131 ? -12.988 13.330 12.273 1.00 98.56 131 VAL A C 1
ATOM 1064 O O . VAL A 1 131 ? -12.466 12.753 13.226 1.00 98.56 131 VAL A O 1
ATOM 1067 N N . TYR A 1 132 ? -13.870 14.319 12.439 1.00 98.06 132 TYR A N 1
ATOM 1068 C CA . TYR A 1 132 ? -14.311 14.777 13.753 1.00 98.06 132 TYR A CA 1
ATOM 1069 C C . TYR A 1 132 ? -15.004 13.662 14.549 1.00 98.06 132 TYR A C 1
ATOM 1071 O O . TYR A 1 132 ? -14.667 13.447 15.715 1.00 98.06 132 TYR A O 1
ATOM 1079 N N . ALA A 1 133 ? -15.934 12.926 13.936 1.00 97.88 133 ALA A N 1
ATOM 1080 C CA . ALA A 1 133 ? -16.632 11.821 14.586 1.00 97.88 133 ALA A CA 1
ATOM 1081 C C . ALA A 1 133 ? -15.663 10.701 15.001 1.00 97.88 133 ALA A C 1
ATOM 1083 O O . ALA A 1 133 ? -15.718 10.237 16.138 1.00 97.88 133 ALA A O 1
ATOM 1084 N N . ALA A 1 134 ? -14.725 10.324 14.128 1.00 97.94 134 ALA A N 1
ATOM 1085 C CA . ALA A 1 134 ? -13.710 9.314 14.421 1.00 97.94 134 ALA A CA 1
ATOM 1086 C C . ALA A 1 134 ? -12.762 9.744 15.555 1.00 97.94 134 ALA A C 1
ATOM 1088 O O . ALA A 1 134 ? -12.462 8.949 16.447 1.00 97.94 134 ALA A O 1
ATOM 1089 N N . ASN A 1 135 ? -12.338 11.012 15.576 1.00 97.31 135 ASN A N 1
ATOM 1090 C CA . ASN A 1 135 ? -11.491 11.561 16.639 1.00 97.31 135 ASN A CA 1
ATOM 1091 C C . ASN A 1 135 ? -12.182 11.522 18.017 1.00 97.31 135 ASN A C 1
ATOM 1093 O O . ASN A 1 135 ? -11.545 11.235 19.032 1.00 97.31 135 ASN A O 1
ATOM 1097 N N . ASN A 1 136 ? -13.494 11.786 18.043 1.00 96.94 136 ASN A N 1
ATOM 1098 C CA . ASN A 1 136 ? -14.306 11.857 19.263 1.00 96.94 136 ASN A CA 1
ATOM 1099 C C . ASN A 1 136 ? -14.990 10.531 19.647 1.00 96.94 136 ASN A C 1
ATOM 1101 O O . ASN A 1 136 ? -15.630 10.462 20.696 1.00 96.94 136 ASN A O 1
ATOM 1105 N N . ALA A 1 137 ? -14.855 9.473 18.843 1.00 97.50 137 ALA A N 1
ATOM 1106 C CA . ALA A 1 137 ? -15.418 8.159 19.145 1.00 97.50 137 ALA A CA 1
ATOM 1107 C C . ALA A 1 137 ? -14.895 7.646 20.493 1.00 97.50 137 ALA A C 1
ATOM 1109 O O . ALA A 1 137 ? -13.694 7.704 20.749 1.00 97.50 137 ALA A O 1
ATOM 1110 N N . ARG A 1 138 ? -15.755 7.133 21.378 1.00 96.19 138 ARG A N 1
ATOM 1111 C CA . ARG A 1 138 ? -15.321 6.728 22.732 1.00 96.19 138 ARG A CA 1
ATOM 1112 C C . ARG A 1 138 ? -14.762 5.312 22.772 1.00 96.19 138 ARG A C 1
ATOM 1114 O O . ARG A 1 138 ? -13.897 5.013 23.585 1.00 96.19 138 ARG A O 1
ATOM 1121 N N . ASN A 1 139 ? -15.249 4.458 21.884 1.00 96.44 139 ASN A N 1
ATOM 1122 C CA . ASN A 1 139 ? -14.897 3.050 21.785 1.00 96.44 139 ASN A CA 1
ATOM 1123 C C . ASN A 1 139 ? -15.006 2.588 20.324 1.00 96.44 139 ASN A C 1
ATOM 1125 O O . ASN A 1 139 ? -15.374 3.361 19.437 1.00 96.44 139 ASN A O 1
ATOM 1129 N N . ILE A 1 140 ? -14.683 1.320 20.081 1.00 97.38 140 ILE A N 1
ATOM 1130 C CA . ILE A 1 140 ? -14.742 0.725 18.744 1.00 97.38 140 ILE A CA 1
ATOM 1131 C C . ILE A 1 140 ? -16.161 0.741 18.156 1.00 97.38 140 ILE A C 1
ATOM 1133 O O . ILE A 1 140 ? -16.312 1.011 16.971 1.00 97.38 140 ILE A O 1
ATOM 1137 N N . SER A 1 141 ? -17.205 0.572 18.972 1.00 97.88 141 SER A N 1
ATOM 1138 C CA . SER A 1 141 ? -18.596 0.566 18.501 1.00 97.88 141 SER A CA 1
ATOM 1139 C C . SER A 1 141 ? -19.071 1.925 17.983 1.00 97.88 141 SER A C 1
ATOM 1141 O O . SER A 1 141 ? -19.921 1.982 17.098 1.00 97.88 141 SER A O 1
ATOM 1143 N N . ASP A 1 142 ? -18.525 3.034 18.489 1.00 98.25 142 ASP A N 1
ATOM 1144 C CA . ASP A 1 142 ? -18.765 4.358 17.903 1.00 98.25 142 ASP A CA 1
ATOM 1145 C C . ASP A 1 142 ? -18.107 4.487 16.515 1.00 98.25 142 ASP A C 1
ATOM 1147 O O . ASP A 1 142 ? -18.699 5.078 15.613 1.00 98.25 142 ASP A O 1
ATOM 1151 N N . LEU A 1 143 ? -16.930 3.879 16.311 1.00 98.44 143 LEU A N 1
ATOM 1152 C CA . LEU A 1 143 ? -16.261 3.834 15.004 1.00 98.44 143 LEU A CA 1
ATOM 1153 C C . LEU A 1 143 ? -17.012 2.933 14.013 1.00 98.44 143 LEU A C 1
ATOM 1155 O O . LEU A 1 143 ? -17.201 3.312 12.862 1.00 98.44 143 LEU A O 1
ATOM 1159 N N . GLU A 1 144 ? -17.517 1.781 14.450 1.00 98.44 144 GLU A N 1
ATOM 1160 C CA . GLU A 1 144 ? -18.245 0.831 13.590 1.00 98.44 144 GLU A CA 1
ATOM 1161 C C . GLU A 1 144 ? -19.537 1.392 12.988 1.00 98.44 144 GLU A C 1
ATOM 1163 O O . GLU A 1 144 ? -19.997 0.895 11.956 1.00 98.44 144 GLU A O 1
ATOM 1168 N N . LYS A 1 145 ? -20.122 2.422 13.610 1.00 98.38 145 LYS A N 1
ATOM 1169 C CA . LYS A 1 145 ? -21.287 3.143 13.074 1.00 98.38 145 LYS A CA 1
ATOM 1170 C C . LYS A 1 145 ? -20.940 3.996 11.859 1.00 98.38 145 LYS A C 1
ATOM 1172 O O . LYS A 1 145 ? -21.819 4.262 11.049 1.00 98.38 145 LYS A O 1
ATOM 1177 N N . ILE A 1 146 ? -19.690 4.447 11.749 1.00 98.44 146 ILE A N 1
ATOM 1178 C CA . ILE A 1 146 ? -19.270 5.407 10.724 1.00 98.44 146 ILE A CA 1
ATOM 1179 C C . ILE A 1 146 ? -18.295 4.806 9.716 1.00 98.44 146 ILE A C 1
ATOM 1181 O O . ILE A 1 146 ? -18.239 5.282 8.592 1.00 98.44 146 ILE A O 1
ATOM 1185 N N . MET A 1 147 ? -17.540 3.765 10.057 1.00 98.75 147 MET A N 1
ATOM 1186 C CA . MET A 1 147 ? -16.544 3.183 9.161 1.00 98.75 147 MET A CA 1
ATOM 1187 C C . MET A 1 147 ? -16.509 1.664 9.212 1.00 98.75 147 MET A C 1
ATOM 1189 O O . MET A 1 147 ? -16.942 1.023 10.171 1.00 98.75 147 MET A O 1
ATOM 1193 N N . ASP A 1 148 ? -15.949 1.096 8.156 1.00 98.69 148 ASP A N 1
ATOM 1194 C CA . ASP A 1 148 ? -15.619 -0.312 8.074 1.00 98.69 148 ASP A CA 1
ATOM 1195 C C . ASP A 1 148 ? -14.333 -0.595 8.860 1.00 98.69 148 ASP A C 1
ATOM 1197 O O . ASP A 1 148 ? -13.212 -0.479 8.353 1.00 98.69 148 ASP A O 1
ATOM 1201 N N . VAL A 1 149 ? -14.509 -0.896 10.147 1.00 98.69 149 VAL A N 1
ATOM 1202 C CA . VAL A 1 149 ? -13.402 -1.117 11.082 1.00 98.69 149 VAL A CA 1
ATOM 1203 C C . VAL A 1 149 ? -12.561 -2.330 10.688 1.00 98.69 149 VAL A C 1
ATOM 1205 O O . VAL A 1 149 ? -11.339 -2.253 10.781 1.00 98.69 149 VAL A O 1
ATOM 1208 N N . ASP A 1 150 ? -13.166 -3.414 10.199 1.00 98.50 150 ASP A N 1
ATOM 1209 C CA . ASP A 1 150 ? -12.414 -4.622 9.838 1.00 98.50 150 ASP A CA 1
ATOM 1210 C C . ASP A 1 150 ? -11.554 -4.406 8.594 1.00 98.50 150 ASP A C 1
ATOM 1212 O O . ASP A 1 150 ? -10.388 -4.807 8.581 1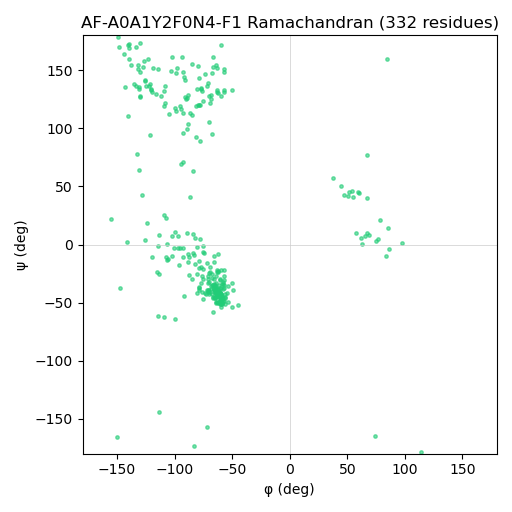.00 98.50 150 ASP A O 1
ATOM 1216 N N . ILE A 1 151 ? -12.070 -3.707 7.576 1.00 98.62 151 ILE A N 1
ATOM 1217 C CA . ILE A 1 151 ? -11.251 -3.315 6.421 1.00 98.62 151 ILE A CA 1
ATOM 1218 C C . ILE A 1 151 ? -10.111 -2.389 6.849 1.00 98.62 151 ILE A C 1
ATOM 1220 O O . ILE A 1 151 ? -8.981 -2.564 6.387 1.00 98.62 151 ILE A O 1
ATOM 1224 N N . PHE A 1 152 ? -10.365 -1.436 7.751 1.00 98.81 152 PHE A N 1
ATOM 1225 C CA . PHE A 1 152 ? -9.303 -0.555 8.229 1.00 98.81 152 PHE A CA 1
ATOM 1226 C C . PHE A 1 152 ? -8.230 -1.319 9.012 1.00 98.81 152 PHE A C 1
ATOM 1228 O O . PHE A 1 152 ? -7.047 -1.165 8.718 1.00 98.81 152 PHE A O 1
ATOM 1235 N N . LEU A 1 153 ? -8.617 -2.200 9.940 1.00 98.88 153 LEU A N 1
ATOM 1236 C CA . LEU A 1 153 ? -7.681 -3.048 10.682 1.00 98.88 153 LEU A CA 1
ATOM 1237 C C . LEU A 1 153 ? -6.864 -3.949 9.744 1.00 98.88 153 LEU A C 1
ATOM 1239 O O . LEU A 1 153 ? -5.649 -4.038 9.909 1.00 98.88 153 LEU A O 1
ATOM 1243 N N . LYS A 1 154 ? -7.486 -4.551 8.720 1.00 98.81 154 LYS A N 1
ATOM 1244 C CA . LYS A 1 154 ? -6.764 -5.334 7.704 1.00 98.81 154 LYS A CA 1
ATOM 1245 C C . LYS A 1 154 ? -5.752 -4.487 6.931 1.00 98.81 154 LYS A C 1
ATOM 1247 O O . LYS A 1 154 ? -4.643 -4.961 6.698 1.00 98.81 154 LYS A O 1
ATOM 1252 N N . TYR A 1 155 ? -6.089 -3.246 6.568 1.00 98.81 155 TYR A N 1
ATOM 1253 C CA . TYR A 1 155 ? -5.141 -2.327 5.929 1.00 98.81 155 TYR A CA 1
ATOM 1254 C C . TYR A 1 155 ? -3.981 -1.944 6.850 1.00 98.81 155 TYR A C 1
ATOM 1256 O O . TYR A 1 155 ? -2.845 -1.922 6.391 1.00 98.81 155 TYR A O 1
ATOM 1264 N N . LEU A 1 156 ? -4.232 -1.706 8.140 1.00 98.81 156 LEU A N 1
ATOM 1265 C CA . LEU A 1 156 ? -3.179 -1.418 9.119 1.00 98.81 156 LEU A CA 1
ATOM 1266 C C . LEU A 1 156 ? -2.228 -2.608 9.295 1.00 98.81 156 LEU A C 1
ATOM 1268 O O . LEU A 1 156 ? -1.008 -2.436 9.293 1.00 98.81 156 LEU A O 1
ATOM 1272 N N . THR A 1 157 ? -2.774 -3.821 9.403 1.00 98.88 157 THR A N 1
ATOM 1273 C CA . THR A 1 157 ? -1.980 -5.053 9.437 1.00 98.88 157 THR A CA 1
ATOM 1274 C C . THR A 1 157 ? -1.171 -5.207 8.154 1.00 98.88 157 THR A C 1
ATOM 1276 O O . THR A 1 157 ? 0.033 -5.441 8.214 1.00 98.88 157 THR A O 1
ATOM 1279 N N . PHE A 1 158 ? -1.800 -5.032 6.992 1.00 98.88 158 PHE A N 1
ATOM 1280 C CA . PHE A 1 158 ? -1.133 -5.099 5.696 1.00 98.88 158 PHE A CA 1
ATOM 1281 C C . PHE A 1 158 ? 0.006 -4.075 5.580 1.00 98.88 158 PHE A C 1
ATOM 1283 O O . PHE A 1 158 ? 1.121 -4.455 5.232 1.00 98.88 158 PHE A O 1
ATOM 1290 N N . GLU A 1 159 ? -0.238 -2.814 5.941 1.00 98.62 159 GLU A N 1
ATOM 1291 C CA . GLU A 1 159 ? 0.740 -1.719 5.941 1.00 98.62 159 GLU A CA 1
ATOM 1292 C C . GLU A 1 159 ? 1.974 -2.041 6.789 1.00 98.62 159 GLU A C 1
ATOM 1294 O O . GLU A 1 159 ? 3.110 -1.852 6.346 1.00 98.62 159 GLU A O 1
ATOM 1299 N N . TRP A 1 160 ? 1.752 -2.570 7.993 1.00 98.69 160 TRP A N 1
ATOM 1300 C CA . TRP A 1 160 ? 2.822 -3.003 8.884 1.00 98.69 160 TRP A CA 1
ATOM 1301 C C . TRP A 1 160 ? 3.618 -4.177 8.302 1.00 98.69 160 TRP A C 1
ATOM 1303 O O . TRP A 1 160 ? 4.852 -4.155 8.324 1.00 98.69 160 TRP A O 1
ATOM 1313 N N . LEU A 1 161 ? 2.938 -5.191 7.759 1.00 98.81 161 LEU A N 1
ATOM 1314 C CA . LEU A 1 161 ? 3.577 -6.397 7.225 1.00 98.81 161 LEU A CA 1
ATOM 1315 C C . LEU A 1 161 ? 4.412 -6.104 5.972 1.00 98.81 161 LEU A C 1
ATOM 1317 O O . LEU A 1 161 ? 5.556 -6.551 5.865 1.00 98.81 161 LEU A O 1
ATOM 1321 N N . ILE A 1 162 ? 3.905 -5.284 5.049 1.00 98.56 162 ILE A N 1
ATOM 1322 C CA . ILE A 1 162 ? 4.689 -4.838 3.886 1.00 98.56 162 ILE A CA 1
ATOM 1323 C C . ILE A 1 162 ? 5.732 -3.780 4.257 1.00 98.56 162 ILE A C 1
ATOM 1325 O O . ILE A 1 162 ? 6.539 -3.405 3.413 1.00 98.56 162 ILE A O 1
ATOM 1329 N N . GLY A 1 163 ? 5.735 -3.286 5.497 1.00 98.00 163 GLY A N 1
ATOM 1330 C CA . GLY A 1 163 ? 6.719 -2.326 5.978 1.00 98.00 163 GLY A CA 1
ATOM 1331 C C . GLY A 1 163 ? 6.618 -0.959 5.315 1.00 98.00 163 GLY A C 1
ATOM 1332 O O . GLY A 1 163 ? 7.651 -0.376 4.991 1.00 98.00 163 GLY A O 1
ATOM 1333 N N . SER A 1 164 ? 5.404 -0.462 5.073 1.00 97.31 164 SER A N 1
ATOM 1334 C CA . SER A 1 164 ? 5.230 0.850 4.455 1.00 97.31 164 SER A CA 1
ATOM 1335 C C . SER A 1 164 ? 5.166 1.966 5.490 1.00 97.31 164 SER A C 1
ATOM 1337 O O . SER A 1 164 ? 4.340 1.940 6.398 1.00 97.31 164 SER A O 1
ATOM 1339 N N . SER A 1 165 ? 6.024 2.972 5.333 1.00 95.38 165 SER A N 1
ATOM 1340 C CA . SER A 1 165 ? 5.921 4.248 6.051 1.00 95.38 165 SER A CA 1
ATOM 1341 C C . SER A 1 165 ? 5.129 5.304 5.269 1.00 95.38 165 SER A C 1
ATOM 1343 O O . SER A 1 165 ? 4.761 6.336 5.819 1.00 95.38 165 SER A O 1
ATOM 1345 N N . ASP A 1 166 ? 4.825 5.053 3.997 1.00 94.12 166 ASP A N 1
ATOM 1346 C CA . ASP A 1 166 ? 4.206 6.036 3.097 1.00 94.12 166 ASP A CA 1
ATOM 1347 C C . ASP A 1 166 ? 2.680 6.029 3.104 1.00 94.12 166 ASP A C 1
ATOM 1349 O O . ASP A 1 166 ? 2.055 6.690 2.283 1.00 94.12 166 ASP A O 1
ATOM 1353 N N . HIS A 1 167 ? 2.088 5.303 4.053 1.00 97.44 167 HIS A N 1
ATOM 1354 C CA . HIS A 1 167 ? 0.646 5.172 4.208 1.00 97.44 167 HIS A CA 1
ATOM 1355 C C . HIS A 1 167 ? 0.151 5.824 5.507 1.00 97.44 167 HIS A C 1
ATOM 1357 O O . HIS A 1 167 ? 0.638 6.891 5.883 1.00 97.44 167 HIS A O 1
ATOM 1363 N N . PHE A 1 168 ? -0.850 5.253 6.180 1.00 98.31 168 PHE A N 1
ATOM 1364 C CA . PHE A 1 168 ? -1.553 5.903 7.282 1.00 98.31 168 PHE A CA 1
ATOM 1365 C C . PHE A 1 168 ? -0.686 6.118 8.523 1.00 98.31 168 PHE A C 1
ATOM 1367 O O . PHE A 1 168 ? -0.739 7.199 9.107 1.00 98.31 168 PHE A O 1
ATOM 1374 N N . MET A 1 169 ? 0.091 5.118 8.947 1.00 96.94 169 MET A N 1
ATOM 1375 C CA . MET A 1 169 ? 0.698 5.132 10.276 1.00 96.94 169 MET A CA 1
ATOM 1376 C C . MET A 1 169 ? 1.837 6.138 10.398 1.00 96.94 169 MET A C 1
ATOM 1378 O O . MET A 1 169 ? 1.909 6.817 11.412 1.00 96.94 169 MET A O 1
ATOM 1382 N N . ILE A 1 170 ? 2.728 6.250 9.410 1.00 95.88 170 ILE A N 1
ATOM 1383 C CA . ILE A 1 170 ? 3.919 7.107 9.542 1.00 95.88 170 ILE A CA 1
ATOM 1384 C C . ILE A 1 170 ? 3.725 8.452 8.841 1.00 95.88 170 ILE A C 1
ATOM 1386 O O . ILE A 1 170 ? 3.709 9.486 9.509 1.00 95.88 170 ILE A O 1
ATOM 1390 N N . TYR A 1 171 ? 3.564 8.468 7.514 1.00 96.38 171 TYR A N 1
ATOM 1391 C CA . TYR A 1 171 ? 3.430 9.725 6.773 1.00 96.38 171 TYR A CA 1
ATOM 1392 C C . TYR A 1 171 ? 1.993 10.238 6.643 1.00 96.38 171 TYR A C 1
ATOM 1394 O O . TYR A 1 171 ? 1.814 11.411 6.320 1.00 96.38 171 TYR A O 1
ATOM 1402 N N . GLY A 1 172 ? 0.963 9.430 6.904 1.00 97.69 172 GLY A N 1
ATOM 1403 C CA . GLY A 1 172 ? -0.436 9.830 6.723 1.00 97.69 172 GLY A CA 1
ATOM 1404 C C . GLY A 1 172 ? -0.748 10.203 5.270 1.00 97.69 172 GLY A C 1
ATOM 1405 O O . GLY A 1 172 ? -1.332 11.261 5.016 1.00 97.69 172 GLY A O 1
ATOM 1406 N N . HIS A 1 173 ? -0.271 9.389 4.326 1.00 96.50 173 HIS A N 1
ATOM 1407 C CA . HIS A 1 173 ? -0.205 9.677 2.890 1.00 96.50 173 HIS A CA 1
ATOM 1408 C C . HIS A 1 173 ? -0.717 8.491 2.039 1.00 96.50 173 HIS A C 1
ATOM 1410 O O . HIS A 1 173 ? -0.980 7.430 2.577 1.00 96.50 173 HIS A O 1
ATOM 1416 N N . ASN A 1 174 ? -0.904 8.664 0.726 1.00 97.00 174 ASN A N 1
ATOM 1417 C CA . ASN A 1 174 ? -1.186 7.592 -0.243 1.00 97.00 174 ASN A CA 1
ATOM 1418 C C . ASN A 1 174 ? -2.390 6.661 0.019 1.00 97.00 174 ASN A C 1
ATOM 1420 O O . ASN A 1 174 ? -2.376 5.465 -0.276 1.00 97.00 174 ASN A O 1
ATOM 1424 N N . PHE A 1 175 ? -3.505 7.217 0.479 1.00 98.50 175 PHE A N 1
ATOM 1425 C CA . PHE A 1 175 ? -4.776 6.491 0.503 1.00 98.50 175 PHE A CA 1
ATOM 1426 C C . PHE A 1 175 ? -5.956 7.404 0.212 1.00 98.50 175 PHE A C 1
ATOM 1428 O O . PHE A 1 175 ? -5.872 8.632 0.288 1.00 98.50 175 PHE A O 1
ATOM 1435 N N . ASN A 1 176 ? -7.076 6.773 -0.114 1.00 98.69 176 ASN A N 1
ATOM 1436 C CA . ASN A 1 176 ? -8.361 7.418 -0.259 1.00 98.69 176 ASN A CA 1
ATOM 1437 C C . ASN A 1 176 ? -9.333 6.920 0.810 1.00 98.69 176 ASN A C 1
ATOM 1439 O O . ASN A 1 176 ? -9.272 5.764 1.222 1.00 98.69 176 ASN A O 1
ATOM 1443 N N . TRP A 1 177 ? -10.273 7.777 1.184 1.00 98.75 177 TRP A N 1
ATOM 1444 C CA . TRP A 1 177 ? -11.481 7.419 1.913 1.00 98.75 177 TRP A CA 1
ATOM 1445 C C . TRP A 1 177 ? -12.681 7.537 0.982 1.00 98.75 177 TRP A C 1
ATOM 1447 O O . TRP A 1 177 ? -12.795 8.509 0.237 1.00 98.75 177 TRP A O 1
ATOM 1457 N N . TYR A 1 178 ? -13.575 6.558 1.027 1.00 98.69 178 TYR A N 1
ATOM 1458 C CA . TYR A 1 178 ? -14.839 6.578 0.299 1.00 98.69 178 TYR A CA 1
ATOM 1459 C C . TYR A 1 178 ? -15.982 6.227 1.243 1.00 98.69 178 TYR A C 1
ATOM 1461 O O . TYR A 1 178 ? -15.866 5.265 2.001 1.00 98.69 178 TYR A O 1
ATOM 1469 N N . LYS A 1 179 ? -17.080 6.983 1.206 1.00 98.50 179 LYS A N 1
ATOM 1470 C CA . LYS A 1 179 ? -18.297 6.627 1.938 1.00 98.50 179 LYS A CA 1
ATOM 1471 C C . LYS A 1 179 ? -19.213 5.814 1.032 1.00 98.50 179 LYS A C 1
ATOM 1473 O O . LYS A 1 179 ? -19.732 6.338 0.050 1.00 98.50 179 LYS A O 1
ATOM 1478 N N . ARG A 1 180 ? -19.411 4.540 1.365 1.00 97.19 180 ARG A N 1
ATOM 1479 C CA . ARG A 1 180 ? -20.263 3.643 0.583 1.00 97.19 180 ARG A CA 1
ATOM 1480 C C . ARG A 1 180 ? -21.730 4.004 0.761 1.00 97.19 180 ARG A C 1
ATOM 1482 O O . ARG A 1 180 ? -22.199 4.196 1.879 1.00 97.19 180 ARG A O 1
ATOM 1489 N N . GLU A 1 181 ? -22.464 4.005 -0.342 1.00 95.56 181 GLU A N 1
ATOM 1490 C CA . GLU A 1 181 ? -23.918 4.183 -0.330 1.00 95.56 181 GLU A CA 1
ATOM 1491 C C . GLU A 1 181 ? -24.640 2.989 0.316 1.00 95.56 181 GLU A C 1
ATOM 1493 O O . GLU A 1 181 ? -25.627 3.172 1.019 1.00 95.56 181 GLU A O 1
ATOM 1498 N N . SER A 1 182 ? -24.113 1.774 0.131 1.00 94.44 182 SER A N 1
ATOM 1499 C CA . SER A 1 182 ? -24.753 0.520 0.553 1.00 94.44 182 SER A CA 1
ATOM 1500 C C . SER A 1 182 ? -25.056 0.435 2.050 1.00 94.44 182 SER A C 1
ATOM 1502 O O . SER A 1 182 ? -26.023 -0.207 2.445 1.00 94.44 182 SER A O 1
ATOM 1504 N N . ASP A 1 183 ? -24.206 1.034 2.884 1.00 96.56 183 ASP A N 1
ATOM 1505 C CA . ASP A 1 183 ? -24.297 0.966 4.346 1.00 96.56 183 ASP A CA 1
ATOM 1506 C C . ASP A 1 183 ? -23.941 2.286 5.049 1.00 96.56 183 ASP A C 1
ATOM 1508 O O . ASP A 1 183 ? -23.917 2.348 6.277 1.00 96.56 183 ASP A O 1
ATOM 1512 N N . GLY A 1 184 ? -23.646 3.346 4.291 1.00 97.19 184 GLY A N 1
ATOM 1513 C CA . GLY A 1 184 ? -23.252 4.649 4.823 1.00 97.19 184 GLY A CA 1
ATOM 1514 C C . GLY A 1 184 ? -21.874 4.676 5.491 1.00 97.19 184 GLY A C 1
ATOM 1515 O O . GLY A 1 184 ? -21.533 5.697 6.097 1.00 97.19 184 GLY A O 1
ATOM 1516 N N . LYS A 1 185 ? -21.081 3.597 5.401 1.00 98.50 185 LYS A N 1
ATOM 1517 C CA . LYS A 1 185 ? -19.788 3.484 6.087 1.00 98.50 185 LYS A CA 1
ATOM 1518 C C . LYS A 1 185 ? -18.625 3.953 5.224 1.00 98.50 185 LYS A C 1
ATOM 1520 O O . LYS A 1 185 ? -18.562 3.717 4.017 1.00 98.50 185 LYS A O 1
ATOM 1525 N N . TRP A 1 186 ? -17.657 4.577 5.883 1.00 98.81 186 TRP A N 1
ATOM 1526 C CA . TRP A 1 186 ? -16.374 4.942 5.304 1.00 98.81 186 TRP A CA 1
ATOM 1527 C C . TRP A 1 186 ? -15.445 3.738 5.183 1.00 98.81 186 TRP A C 1
ATOM 1529 O O . TRP A 1 186 ? -15.257 2.981 6.135 1.00 98.81 186 TRP A O 1
ATOM 1539 N N . VAL A 1 187 ? -14.818 3.596 4.022 1.00 98.75 187 VAL A N 1
ATOM 1540 C CA . VAL A 1 187 ? -13.813 2.576 3.731 1.00 98.75 187 VAL A CA 1
ATOM 1541 C C . VAL A 1 187 ? -12.542 3.233 3.215 1.00 98.75 187 VAL A C 1
ATOM 1543 O O . VAL A 1 187 ? -12.601 4.208 2.461 1.00 98.75 187 VAL A O 1
ATOM 1546 N N . VAL A 1 188 ? -11.394 2.709 3.634 1.00 98.69 188 VAL A N 1
ATOM 1547 C CA . VAL A 1 188 ? -10.088 3.171 3.161 1.00 98.69 188 VAL A CA 1
ATOM 1548 C C . VAL A 1 188 ? -9.623 2.343 1.964 1.00 98.69 188 VAL A C 1
ATOM 1550 O O . VAL A 1 188 ? -9.950 1.162 1.859 1.00 98.69 188 VAL A O 1
ATOM 1553 N N . ILE A 1 189 ? -8.873 2.964 1.055 1.00 98.56 189 ILE A N 1
ATOM 1554 C CA . ILE A 1 189 ? -8.334 2.348 -0.162 1.00 98.56 189 ILE A CA 1
ATOM 1555 C C . ILE A 1 189 ? -6.911 2.877 -0.371 1.00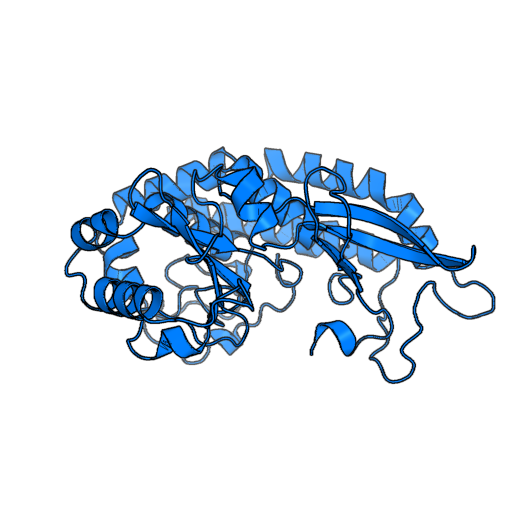 98.56 189 ILE A C 1
ATOM 1557 O O . ILE A 1 189 ? -6.725 4.054 -0.687 1.00 98.56 189 ILE A O 1
ATOM 1561 N N . TYR A 1 190 ? -5.900 2.028 -0.200 1.00 98.12 190 TYR A N 1
ATOM 1562 C CA . TYR A 1 190 ? -4.494 2.426 -0.349 1.00 98.12 190 TYR A CA 1
ATOM 1563 C C . TYR A 1 190 ? -4.026 2.354 -1.809 1.00 98.12 190 TYR A C 1
ATOM 1565 O O . TYR A 1 190 ? -4.567 1.598 -2.625 1.00 98.12 190 TYR A O 1
ATOM 1573 N N . TYR A 1 191 ? -3.000 3.134 -2.143 1.00 96.50 191 TYR A N 1
ATOM 1574 C CA . TYR A 1 191 ? -2.319 3.110 -3.437 1.00 96.50 191 TYR A CA 1
ATOM 1575 C C . TYR A 1 191 ? -0.835 3.469 -3.263 1.00 96.50 191 TYR A C 1
ATOM 1577 O O . TYR A 1 191 ? -0.459 3.956 -2.222 1.00 96.50 191 TYR A O 1
ATOM 1585 N N . ASP A 1 192 ? -0.001 3.306 -4.296 1.00 94.69 192 ASP A N 1
ATOM 1586 C CA . ASP A 1 192 ? 1.432 3.687 -4.253 1.00 94.69 192 ASP A CA 1
ATOM 1587 C C . ASP A 1 192 ? 2.304 2.842 -3.292 1.00 94.69 192 ASP A C 1
ATOM 1589 O O . ASP A 1 192 ? 2.665 3.253 -2.194 1.00 94.69 192 ASP A O 1
ATOM 1593 N N . TYR A 1 193 ? 2.659 1.622 -3.712 1.00 95.38 193 TYR A N 1
ATOM 1594 C CA . TYR A 1 193 ? 3.354 0.644 -2.859 1.00 95.38 193 TYR A CA 1
ATOM 1595 C C . TYR A 1 193 ? 4.837 0.422 -3.211 1.00 95.38 193 TYR A C 1
ATOM 1597 O O . TYR A 1 193 ? 5.394 -0.633 -2.896 1.00 95.38 193 TYR A O 1
ATOM 1605 N N . ASP A 1 194 ? 5.495 1.367 -3.879 1.00 90.88 194 ASP A N 1
ATOM 1606 C CA . ASP A 1 194 ? 6.892 1.220 -4.314 1.00 90.88 194 ASP A CA 1
ATOM 1607 C C . ASP A 1 194 ? 7.903 1.262 -3.144 1.00 90.88 194 ASP A C 1
ATOM 1609 O O . ASP A 1 194 ? 8.928 0.570 -3.174 1.00 90.88 194 ASP A O 1
ATOM 1613 N N . ASN A 1 195 ? 7.587 1.982 -2.064 1.00 93.75 195 ASN A N 1
ATOM 1614 C CA . ASN A 1 195 ? 8.361 2.020 -0.814 1.00 93.75 195 ASN A CA 1
ATOM 1615 C C . ASN A 1 195 ? 7.862 0.985 0.211 1.00 93.75 195 ASN A C 1
ATOM 1617 O O . ASN A 1 195 ? 7.223 1.312 1.215 1.00 93.75 195 ASN A O 1
ATOM 1621 N N . THR A 1 196 ? 8.121 -0.291 -0.083 1.00 97.62 196 THR A N 1
ATOM 1622 C CA . THR A 1 196 ? 7.722 -1.446 0.740 1.00 97.62 196 THR A CA 1
ATOM 1623 C C . THR A 1 196 ? 8.817 -2.519 0.796 1.00 97.62 196 THR A C 1
ATOM 1625 O O . THR A 1 196 ? 9.833 -2.456 0.096 1.00 97.62 196 THR A O 1
ATOM 1628 N N . PHE A 1 197 ? 8.634 -3.522 1.654 1.00 98.19 197 PHE A N 1
ATOM 1629 C CA . PHE A 1 197 ? 9.536 -4.654 1.875 1.00 98.19 197 PHE A CA 1
ATOM 1630 C C . PHE A 1 197 ? 10.975 -4.220 2.196 1.00 98.19 197 PHE A C 1
ATOM 1632 O O . PHE A 1 197 ? 11.947 -4.691 1.601 1.00 98.19 197 PHE A O 1
ATOM 1639 N N . GLY A 1 198 ? 11.098 -3.249 3.103 1.00 94.19 198 GLY A N 1
ATOM 1640 C CA . GLY A 1 198 ? 12.371 -2.679 3.549 1.00 94.19 198 GLY A CA 1
ATOM 1641 C C . GLY A 1 198 ? 12.936 -1.574 2.659 1.00 94.19 198 GLY A C 1
ATOM 1642 O O . GLY A 1 198 ? 13.866 -0.888 3.078 1.00 94.19 198 GLY A O 1
ATOM 1643 N N . ASN A 1 199 ? 12.370 -1.342 1.470 1.00 93.31 199 ASN A N 1
ATOM 1644 C CA . ASN A 1 199 ? 12.754 -0.200 0.646 1.00 93.31 199 ASN A CA 1
ATOM 1645 C C . ASN A 1 199 ? 12.282 1.106 1.296 1.00 93.31 199 ASN A C 1
ATOM 1647 O O . ASN A 1 199 ? 11.092 1.274 1.549 1.00 93.31 199 ASN A O 1
ATOM 1651 N N . GLY A 1 200 ? 13.217 2.015 1.581 1.00 86.81 200 GLY A N 1
ATOM 1652 C CA . GLY A 1 200 ? 12.924 3.277 2.269 1.00 86.81 200 GLY A CA 1
ATOM 1653 C C . GLY A 1 200 ? 12.659 3.145 3.776 1.00 86.81 200 GLY A C 1
ATOM 1654 O O . GLY A 1 200 ? 12.390 4.150 4.432 1.00 86.81 200 GLY A O 1
ATOM 1655 N N . ALA A 1 201 ? 12.765 1.942 4.352 1.00 91.19 201 ALA A N 1
ATOM 1656 C CA . ALA A 1 201 ? 12.599 1.744 5.788 1.00 91.19 201 ALA A CA 1
ATOM 1657 C C . ALA A 1 201 ? 13.873 2.159 6.541 1.00 91.19 201 ALA A C 1
ATOM 1659 O O . ALA A 1 201 ? 14.944 1.589 6.344 1.00 91.19 201 ALA A O 1
ATOM 1660 N N . SER A 1 202 ? 13.745 3.130 7.445 1.00 93.38 202 SER A N 1
ATOM 1661 C CA . SER A 1 202 ? 14.828 3.594 8.315 1.00 93.38 202 SER A CA 1
ATOM 1662 C C . SER A 1 202 ? 14.337 3.706 9.750 1.00 93.38 202 SER A C 1
ATOM 1664 O O . SER A 1 202 ? 13.265 4.257 9.997 1.00 93.38 202 SER A O 1
ATOM 1666 N N . TYR A 1 203 ? 15.141 3.247 10.714 1.00 93.50 203 TYR A N 1
ATOM 1667 C CA . TYR A 1 203 ? 14.800 3.355 12.136 1.00 93.50 203 TYR A CA 1
ATOM 1668 C C . TYR A 1 203 ? 14.609 4.807 12.597 1.00 93.50 203 TYR A C 1
ATOM 1670 O O . TYR A 1 203 ? 13.919 5.043 13.587 1.00 93.50 203 TYR A O 1
ATOM 1678 N N . SER A 1 204 ? 15.174 5.779 11.867 1.00 95.25 204 SER A N 1
ATOM 1679 C CA . SER A 1 204 ? 15.043 7.210 12.161 1.00 95.25 204 SER A CA 1
ATOM 1680 C C . SER A 1 204 ? 13.590 7.690 12.214 1.00 95.25 204 SER A C 1
ATOM 1682 O O . SER A 1 204 ? 13.295 8.620 12.959 1.00 95.25 204 SER A O 1
ATOM 1684 N N . LEU A 1 205 ? 12.670 7.026 11.503 1.00 94.38 205 LEU A N 1
ATOM 1685 C CA . LEU A 1 205 ? 11.233 7.327 11.548 1.00 94.38 205 LEU A CA 1
ATOM 1686 C C . LEU A 1 205 ? 10.620 7.088 12.940 1.00 94.38 205 LEU A C 1
ATOM 1688 O O . LEU A 1 205 ? 9.601 7.683 13.275 1.00 94.38 205 LEU A O 1
ATOM 1692 N N . TRP A 1 206 ? 11.270 6.265 13.767 1.00 94.69 206 TRP A N 1
ATOM 1693 C CA . TRP A 1 206 ? 10.854 5.927 15.130 1.00 94.69 206 TRP A CA 1
ATOM 1694 C C . TRP A 1 206 ? 11.817 6.443 16.203 1.00 94.69 206 TRP A C 1
ATOM 1696 O O . TRP A 1 206 ? 11.648 6.105 17.374 1.00 94.69 206 TRP A O 1
ATOM 1706 N N . ALA A 1 207 ? 12.815 7.257 15.840 1.00 90.62 207 ALA A N 1
ATOM 1707 C CA . ALA A 1 207 ? 13.851 7.714 16.772 1.00 90.62 207 ALA A CA 1
ATOM 1708 C C . ALA A 1 207 ? 13.277 8.477 17.978 1.00 90.62 207 ALA A C 1
ATOM 1710 O O . ALA A 1 207 ? 13.776 8.339 19.088 1.00 90.62 207 ALA A O 1
ATOM 1711 N N . ASN A 1 208 ? 12.189 9.223 17.766 1.00 89.75 208 ASN A N 1
ATOM 1712 C CA . ASN A 1 208 ? 11.520 10.008 18.808 1.00 89.75 208 ASN A CA 1
ATOM 1713 C C . ASN A 1 208 ? 10.309 9.295 19.423 1.00 89.75 208 ASN A C 1
ATOM 1715 O O . ASN A 1 208 ? 9.547 9.899 20.178 1.00 89.75 208 ASN A O 1
ATOM 1719 N N . LYS A 1 209 ? 10.074 8.027 19.075 1.00 92.25 209 LYS A N 1
ATOM 1720 C CA . LYS A 1 209 ? 8.928 7.295 19.600 1.00 92.25 209 LYS A CA 1
ATOM 1721 C C . LYS A 1 209 ? 9.221 6.844 21.036 1.00 92.25 209 LYS A C 1
ATOM 1723 O O . LYS A 1 209 ? 10.155 6.078 21.266 1.00 92.25 209 LYS A O 1
ATOM 1728 N N . GLY A 1 210 ? 8.395 7.291 21.984 1.00 92.25 210 GLY A N 1
ATOM 1729 C CA . GLY A 1 210 ? 8.410 6.836 23.382 1.00 92.25 210 GLY A CA 1
ATOM 1730 C C . GLY A 1 210 ? 7.882 5.407 23.547 1.00 92.25 210 GLY A C 1
ATOM 1731 O O . GLY A 1 210 ? 7.886 4.641 22.591 1.00 92.25 210 GLY A O 1
ATOM 1732 N N . LEU A 1 211 ? 7.410 5.032 24.737 1.00 95.62 211 LEU A N 1
ATOM 1733 C CA . LEU A 1 211 ? 6.788 3.717 24.955 1.00 95.62 211 LEU A CA 1
ATOM 1734 C C . LEU A 1 211 ? 5.594 3.488 24.016 1.00 95.62 211 LEU A C 1
ATOM 1736 O O . LEU A 1 211 ? 4.921 4.437 23.606 1.00 95.62 211 LEU A O 1
ATOM 1740 N N . ASN A 1 212 ? 5.337 2.224 23.690 1.00 96.25 212 ASN A N 1
ATOM 1741 C CA . ASN A 1 212 ? 4.163 1.806 22.931 1.00 96.25 212 ASN A CA 1
ATOM 1742 C C . ASN A 1 212 ? 2.884 2.041 23.757 1.00 96.25 212 ASN A C 1
ATOM 1744 O O . ASN A 1 212 ? 2.926 2.141 24.986 1.00 96.25 212 ASN A O 1
ATOM 1748 N N . GLN A 1 213 ? 1.722 2.078 23.100 1.00 94.25 213 GLN A N 1
ATOM 1749 C CA . GLN A 1 213 ? 0.426 2.330 23.758 1.00 94.25 213 GLN A CA 1
ATOM 1750 C C . GLN A 1 213 ? -0.028 1.236 24.745 1.00 94.25 213 GLN A C 1
ATOM 1752 O O . GLN A 1 213 ? -1.011 1.415 25.469 1.00 94.25 213 GLN A O 1
ATOM 1757 N N . ASP A 1 214 ? 0.661 0.096 24.774 1.00 90.81 214 ASP A N 1
ATOM 1758 C CA . ASP A 1 214 ? 0.488 -0.979 25.754 1.00 90.81 214 ASP A CA 1
ATOM 1759 C C . ASP A 1 214 ? 1.574 -0.994 26.846 1.00 90.81 214 ASP A C 1
ATOM 1761 O O . ASP A 1 214 ? 1.610 -1.918 27.656 1.00 90.81 214 ASP A O 1
ATOM 1765 N N . GLY A 1 215 ? 2.443 0.021 26.879 1.00 91.31 215 GLY A N 1
ATOM 1766 C CA . GLY A 1 215 ? 3.543 0.158 27.834 1.00 91.31 215 GLY A CA 1
ATOM 1767 C C . GLY A 1 215 ? 4.837 -0.558 27.431 1.00 91.31 215 GLY A C 1
ATOM 1768 O O . GLY A 1 215 ? 5.837 -0.424 28.134 1.00 91.31 215 GLY A O 1
ATOM 1769 N N . THR A 1 216 ? 4.853 -1.296 26.316 1.00 92.31 216 THR A N 1
ATOM 1770 C CA . THR A 1 216 ? 6.050 -2.005 25.827 1.00 92.31 216 THR A CA 1
ATOM 1771 C C . THR A 1 216 ? 6.984 -1.096 25.008 1.00 92.31 216 THR A C 1
ATOM 1773 O O . THR A 1 216 ? 6.791 0.118 24.921 1.00 92.31 216 THR A O 1
ATOM 1776 N N . GLY A 1 217 ? 8.029 -1.670 24.399 1.00 88.19 217 GLY A N 1
ATOM 1777 C CA . GLY A 1 217 ? 8.828 -0.983 23.376 1.00 88.19 217 GLY A CA 1
ATOM 1778 C C . GLY A 1 217 ? 9.956 -0.092 23.894 1.00 88.19 217 GLY A C 1
ATOM 1779 O O . GLY A 1 217 ? 10.503 0.685 23.114 1.00 88.19 217 GLY A O 1
ATOM 1780 N N . ALA A 1 218 ? 10.334 -0.208 25.174 1.00 81.88 218 ALA A N 1
ATOM 1781 C CA . ALA A 1 218 ? 11.466 0.528 25.750 1.00 81.88 218 ALA A CA 1
ATOM 1782 C C . ALA A 1 218 ? 12.795 0.256 25.012 1.00 81.88 218 ALA A C 1
ATOM 1784 O O . ALA A 1 218 ? 13.618 1.154 24.890 1.00 81.88 218 ALA A O 1
ATOM 1785 N N . ASN A 1 219 ? 12.970 -0.957 24.469 1.00 85.00 219 ASN A N 1
ATOM 1786 C CA . ASN A 1 219 ? 14.168 -1.397 23.746 1.00 85.00 219 ASN A CA 1
ATOM 1787 C C . ASN A 1 219 ? 13.806 -2.061 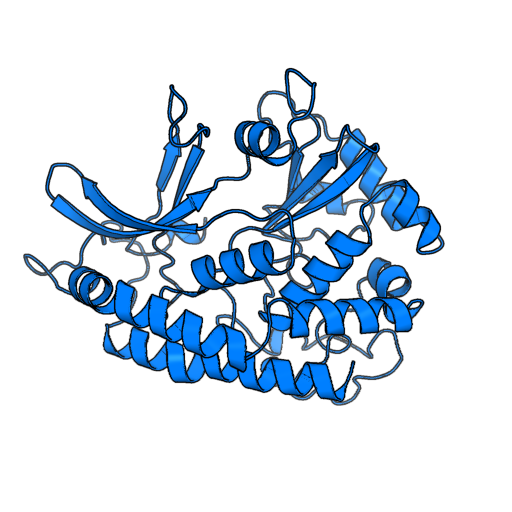22.401 1.00 85.00 219 ASN A C 1
ATOM 1789 O O . ASN A 1 219 ? 14.056 -3.247 22.205 1.00 85.00 219 ASN A O 1
ATOM 1793 N N . ARG A 1 220 ? 13.206 -1.316 21.461 1.00 92.19 220 ARG A N 1
ATOM 1794 C CA . ARG A 1 220 ? 12.769 -1.870 20.155 1.00 92.19 220 ARG A CA 1
ATOM 1795 C C . ARG A 1 220 ? 13.889 -2.154 19.141 1.00 92.19 220 ARG A C 1
ATOM 1797 O O . ARG A 1 220 ? 13.631 -2.717 18.082 1.00 92.19 220 ARG A O 1
ATOM 1804 N N . GLY A 1 221 ? 15.126 -1.751 19.434 1.00 93.31 221 GLY A N 1
ATOM 1805 C CA . GLY A 1 221 ? 16.258 -1.861 18.508 1.00 93.31 221 GLY A CA 1
ATOM 1806 C C . GLY A 1 221 ? 16.215 -0.840 17.362 1.00 93.31 221 GLY A C 1
ATOM 1807 O O . GLY A 1 221 ? 15.497 0.154 17.428 1.00 93.31 221 GLY A O 1
ATOM 1808 N N . ASN A 1 222 ? 17.020 -1.069 16.319 1.00 94.88 222 ASN A N 1
ATOM 1809 C CA . ASN A 1 222 ? 17.198 -0.163 15.171 1.00 94.88 222 ASN A CA 1
ATOM 1810 C C . ASN A 1 222 ? 16.916 -0.836 13.813 1.00 94.88 222 ASN A C 1
ATOM 1812 O O . ASN A 1 222 ? 17.351 -0.352 12.768 1.00 94.88 222 ASN A O 1
ATOM 1816 N N . GLN A 1 223 ? 16.208 -1.965 13.819 1.00 95.88 223 GLN A N 1
ATOM 1817 C CA . GLN A 1 223 ? 15.914 -2.748 12.623 1.00 95.88 223 GLN A CA 1
ATOM 1818 C C . GLN A 1 223 ? 14.394 -2.880 12.444 1.00 95.88 223 GLN A C 1
ATOM 1820 O O . GLN A 1 223 ? 13.797 -3.807 12.991 1.00 95.88 223 GLN A O 1
ATOM 1825 N N . PRO A 1 224 ? 13.755 -1.995 11.647 1.00 96.56 224 PRO A N 1
ATOM 1826 C CA . PRO A 1 224 ? 12.295 -1.964 11.481 1.00 96.56 224 PRO A CA 1
ATOM 1827 C C . PRO A 1 224 ? 11.658 -3.274 10.986 1.00 96.56 224 PRO A C 1
ATOM 1829 O O . PRO A 1 224 ? 10.474 -3.524 11.218 1.00 96.56 224 PRO A O 1
ATOM 1832 N N . ILE A 1 225 ? 12.441 -4.138 10.333 1.00 97.56 225 ILE A N 1
ATOM 1833 C CA . ILE A 1 225 ? 12.017 -5.488 9.936 1.00 97.56 225 ILE A CA 1
ATOM 1834 C C . ILE A 1 225 ? 11.557 -6.334 11.140 1.00 97.56 225 ILE A C 1
ATOM 1836 O O . ILE A 1 225 ? 10.641 -7.136 10.993 1.00 97.56 225 ILE A O 1
ATOM 1840 N N . TYR A 1 226 ? 12.116 -6.097 12.333 1.00 97.56 226 TYR A N 1
ATOM 1841 C CA . TYR A 1 226 ? 11.792 -6.823 13.567 1.00 97.56 226 TYR A CA 1
ATOM 1842 C C . TYR A 1 226 ? 10.741 -6.142 14.446 1.00 97.56 226 TYR A C 1
ATOM 1844 O O . TYR A 1 226 ? 10.351 -6.692 15.470 1.00 97.56 226 TYR A O 1
ATOM 1852 N N . TYR A 1 227 ? 10.262 -4.956 14.070 1.00 97.75 227 TYR A N 1
ATOM 1853 C CA . TYR A 1 227 ? 9.295 -4.226 14.887 1.00 97.75 227 TYR A CA 1
ATOM 1854 C C . TYR A 1 227 ? 7.949 -4.958 14.902 1.00 97.75 227 TYR A C 1
ATOM 1856 O O . TYR A 1 227 ? 7.387 -5.246 13.836 1.00 97.75 227 TYR A O 1
ATOM 1864 N N . SER A 1 228 ? 7.403 -5.207 16.095 1.00 97.88 228 SER A N 1
ATOM 1865 C CA . SER A 1 228 ? 6.003 -5.615 16.267 1.00 97.88 228 SER A CA 1
ATOM 1866 C C . SER A 1 228 ? 5.050 -4.540 15.712 1.00 97.88 228 SER A C 1
ATOM 1868 O O . SER A 1 228 ? 5.491 -3.445 15.345 1.00 97.88 228 SER A O 1
ATOM 1870 N N . PHE A 1 229 ? 3.741 -4.808 15.627 1.00 98.12 229 PHE A N 1
ATOM 1871 C CA . PHE A 1 229 ? 2.794 -3.753 15.237 1.00 98.12 229 PHE A CA 1
ATOM 1872 C C . PHE A 1 229 ? 2.844 -2.604 16.251 1.00 98.12 229 PHE A C 1
ATOM 1874 O O . PHE A 1 229 ? 2.899 -1.436 15.868 1.00 98.12 229 PHE A O 1
ATOM 1881 N N . ALA A 1 230 ? 2.924 -2.954 17.539 1.00 97.50 230 ALA A N 1
ATOM 1882 C CA . ALA A 1 230 ? 3.053 -2.000 18.629 1.00 97.50 230 ALA A CA 1
ATOM 1883 C C . ALA A 1 230 ? 4.314 -1.141 18.503 1.00 97.50 230 ALA A C 1
ATOM 1885 O O . ALA A 1 230 ? 4.233 0.044 18.788 1.00 97.50 230 ALA A O 1
ATOM 1886 N N . ASP A 1 231 ? 5.447 -1.682 18.036 1.00 97.31 231 ASP A N 1
ATOM 1887 C CA . ASP A 1 231 ? 6.682 -0.917 17.796 1.00 97.31 231 ASP A CA 1
ATOM 1888 C C . ASP A 1 231 ? 6.624 -0.060 16.525 1.00 97.31 231 ASP A C 1
ATOM 1890 O O . ASP A 1 231 ? 7.236 1.010 16.486 1.00 97.31 231 ASP A O 1
ATOM 1894 N N . TRP A 1 232 ? 5.863 -0.488 15.517 1.00 97.19 232 TRP A N 1
ATOM 1895 C CA . TRP A 1 232 ? 5.730 0.196 14.231 1.00 97.19 232 TRP A CA 1
ATOM 1896 C C . TRP A 1 232 ? 4.779 1.398 14.259 1.00 97.19 232 TRP A C 1
ATOM 1898 O O . TRP A 1 232 ? 5.056 2.415 13.635 1.00 97.19 232 TRP A O 1
ATOM 1908 N N . GLU A 1 233 ? 3.654 1.334 14.963 1.00 95.94 233 GLU A N 1
ATOM 1909 C CA . GLU A 1 233 ? 2.689 2.441 14.960 1.00 95.94 233 GLU A CA 1
ATOM 1910 C C . GLU A 1 233 ? 3.163 3.605 15.866 1.00 95.94 233 GLU A C 1
ATOM 1912 O O . GLU A 1 233 ? 3.650 3.342 16.965 1.00 95.94 233 GLU A O 1
ATOM 1917 N N . PRO A 1 234 ? 3.098 4.893 15.470 1.00 94.44 234 PRO A N 1
ATOM 1918 C CA . PRO A 1 234 ? 3.704 5.993 16.235 1.00 94.44 234 PRO A CA 1
ATOM 1919 C C . PRO A 1 234 ? 2.792 6.571 17.332 1.00 94.44 234 PRO A C 1
ATOM 1921 O O . PRO A 1 234 ? 2.739 7.784 17.539 1.00 94.44 234 PRO A O 1
ATOM 1924 N N . ASN A 1 235 ? 2.084 5.705 18.054 1.00 95.31 235 ASN A N 1
ATOM 1925 C CA . ASN A 1 235 ? 1.111 6.032 19.093 1.00 95.31 235 ASN A CA 1
ATOM 1926 C C . ASN A 1 235 ? -0.061 6.896 18.588 1.00 95.31 235 ASN A C 1
ATOM 1928 O O . ASN A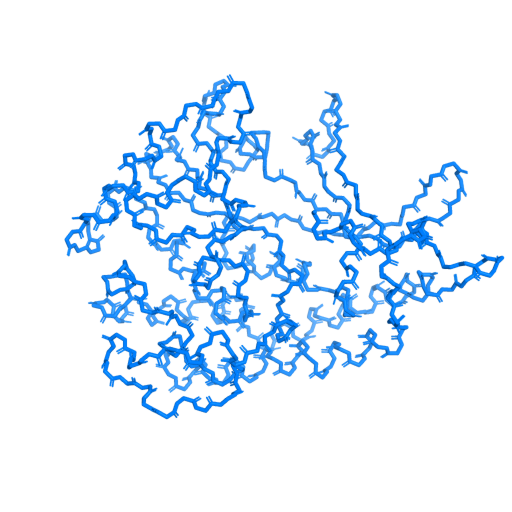 1 235 ? -0.441 7.889 19.218 1.00 95.31 235 ASN A O 1
ATOM 1932 N N . ILE A 1 236 ? -0.644 6.546 17.434 1.00 95.62 236 ILE A N 1
ATOM 1933 C CA . ILE A 1 236 ? -1.794 7.295 16.901 1.00 95.62 236 ILE A CA 1
ATOM 1934 C C . ILE A 1 236 ? -3.009 7.057 17.820 1.00 95.62 236 ILE A C 1
ATOM 1936 O O . ILE A 1 236 ? -3.404 5.902 17.998 1.00 95.62 236 ILE A O 1
ATOM 1940 N N . PRO A 1 237 ? -3.667 8.109 18.356 1.00 94.94 237 PRO A N 1
ATOM 1941 C CA . PRO A 1 237 ? -4.701 7.953 19.385 1.00 94.94 237 PRO A CA 1
ATOM 1942 C C . PRO A 1 237 ? -5.879 7.046 19.009 1.00 94.94 237 PRO A C 1
ATOM 1944 O O . PRO A 1 237 ? -6.408 6.334 19.860 1.00 94.94 237 PRO A O 1
ATOM 1947 N N . ILE A 1 238 ? -6.302 7.041 17.740 1.00 96.19 238 ILE A N 1
ATOM 1948 C CA . ILE A 1 238 ? -7.397 6.169 17.288 1.00 96.19 238 ILE A CA 1
ATOM 1949 C C . ILE A 1 238 ? -7.019 4.679 17.372 1.00 96.19 238 ILE A C 1
ATOM 1951 O O . ILE A 1 238 ? -7.880 3.838 17.632 1.00 96.19 238 ILE A O 1
ATOM 1955 N N . LEU A 1 239 ? -5.729 4.348 17.226 1.00 97.12 239 LEU A N 1
ATOM 1956 C CA . LEU A 1 239 ? -5.237 2.972 17.293 1.00 97.12 239 LEU A CA 1
ATOM 1957 C C . LEU A 1 239 ? -5.308 2.400 18.709 1.00 97.12 239 LEU A C 1
ATOM 1959 O O . LEU A 1 239 ? -5.481 1.190 18.842 1.00 97.12 239 LEU A O 1
ATOM 1963 N N . LYS A 1 240 ? -5.297 3.243 19.757 1.00 96.12 240 LYS A N 1
ATOM 1964 C CA . LYS A 1 240 ? -5.591 2.808 21.133 1.00 96.12 240 LYS A CA 1
ATOM 1965 C C . LYS A 1 240 ? -6.889 2.004 21.180 1.00 96.12 240 LYS A C 1
ATOM 1967 O O . LYS A 1 240 ? -6.903 0.855 21.611 1.00 96.12 240 LYS A O 1
ATOM 1972 N N . LYS A 1 241 ? -7.949 2.610 20.641 1.00 95.69 241 LYS A N 1
ATOM 1973 C CA . LYS A 1 241 ? -9.318 2.086 20.650 1.00 95.69 241 LYS A CA 1
ATOM 1974 C C . LYS A 1 241 ? -9.476 0.934 19.665 1.00 95.69 241 LYS A C 1
ATOM 1976 O O . LYS A 1 241 ? -10.118 -0.054 19.989 1.00 95.69 241 LYS A O 1
ATOM 1981 N N . LEU A 1 242 ? -8.899 1.052 18.469 1.00 96.94 242 LEU A N 1
ATOM 1982 C CA . LEU A 1 242 ? -9.038 0.045 17.412 1.00 96.94 242 LEU A CA 1
ATOM 1983 C C . LEU A 1 242 ? -8.266 -1.247 17.703 1.00 96.94 242 LEU A C 1
ATOM 1985 O O . LEU A 1 242 ? -8.764 -2.328 17.406 1.00 96.94 242 LEU A O 1
ATOM 1989 N N . VAL A 1 243 ? -7.064 -1.138 18.275 1.00 97.06 243 VAL A N 1
ATOM 1990 C CA . VAL A 1 243 ? -6.117 -2.254 18.400 1.00 97.06 243 VAL A CA 1
ATOM 1991 C C . VAL A 1 243 ? -5.887 -2.627 19.857 1.00 97.06 243 VAL A C 1
ATOM 1993 O O . VAL A 1 243 ? -6.176 -3.747 20.273 1.00 97.06 243 VAL A O 1
ATOM 1996 N N . PHE A 1 244 ? -5.371 -1.700 20.659 1.00 96.06 244 PHE A N 1
ATOM 1997 C CA . PHE A 1 244 ? -4.826 -2.036 21.977 1.00 96.06 244 PHE A CA 1
ATOM 1998 C C . PHE A 1 244 ? -5.892 -2.305 23.040 1.00 96.06 244 PHE A C 1
ATOM 2000 O O . PHE A 1 244 ? -5.635 -3.075 23.964 1.00 96.06 244 PHE A O 1
ATOM 2007 N N . ASP A 1 245 ? -7.076 -1.717 22.895 1.00 96.19 245 ASP A N 1
ATOM 2008 C CA . ASP A 1 245 ? -8.239 -2.003 23.743 1.00 96.19 245 ASP A CA 1
ATOM 2009 C C . ASP A 1 245 ? -9.080 -3.171 23.185 1.00 96.19 245 ASP A C 1
ATOM 2011 O O . ASP A 1 245 ? -9.964 -3.680 23.865 1.00 96.19 245 ASP A O 1
ATOM 2015 N N . ASN A 1 246 ? -8.774 -3.641 21.966 1.00 96.75 246 ASN A N 1
ATOM 2016 C CA . ASN A 1 246 ? -9.487 -4.708 21.252 1.00 96.75 246 ASN A CA 1
ATOM 2017 C C . ASN A 1 246 ? -8.529 -5.805 20.747 1.00 96.75 246 ASN A C 1
ATOM 2019 O O . ASN A 1 246 ? -8.657 -6.316 19.630 1.00 96.75 246 ASN A O 1
ATOM 2023 N N . LYS A 1 247 ? -7.565 -6.194 21.593 1.00 96.00 247 LYS A N 1
ATOM 2024 C CA . LYS A 1 247 ? -6.429 -7.055 21.215 1.00 96.00 247 LYS A CA 1
ATOM 2025 C C . LYS A 1 247 ? -6.841 -8.375 20.568 1.00 96.00 247 LYS A C 1
ATOM 2027 O O . LYS A 1 247 ? -6.228 -8.766 19.585 1.00 96.00 247 LYS A O 1
ATOM 2032 N N . ASN A 1 248 ? -7.879 -9.044 21.076 1.00 97.69 248 ASN A N 1
ATOM 2033 C CA . ASN A 1 248 ? -8.315 -10.342 20.544 1.00 97.69 248 ASN A CA 1
ATOM 2034 C C . ASN A 1 248 ? -8.8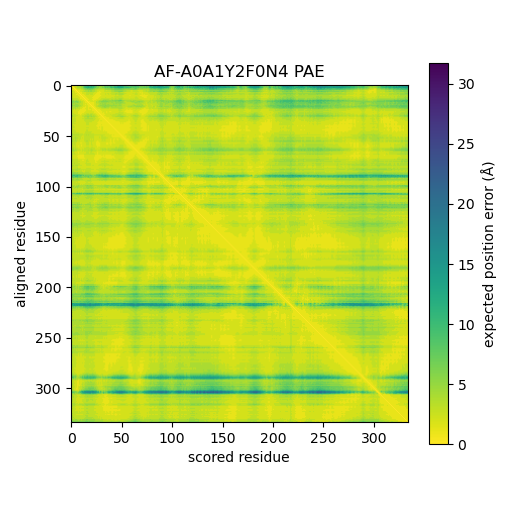24 -10.236 19.103 1.00 97.69 248 ASN A C 1
ATOM 2036 O O . ASN A 1 248 ? -8.471 -11.061 18.266 1.00 97.69 248 ASN A O 1
ATOM 2040 N N . ARG A 1 249 ? -9.603 -9.191 18.794 1.00 97.88 249 ARG A N 1
ATOM 2041 C CA . ARG A 1 249 ? -10.058 -8.937 17.424 1.00 97.88 249 ARG A CA 1
ATOM 2042 C C . ARG A 1 249 ? -8.879 -8.610 16.522 1.00 97.88 249 ARG A C 1
ATOM 2044 O O . ARG A 1 249 ? -8.770 -9.185 15.449 1.00 97.88 249 ARG A O 1
ATOM 2051 N N . PHE A 1 250 ? -7.972 -7.740 16.967 1.00 98.38 250 PHE A N 1
ATOM 2052 C CA . PHE A 1 250 ? -6.789 -7.412 16.174 1.00 98.38 250 PHE A CA 1
ATOM 2053 C C . PHE A 1 250 ? -5.904 -8.639 15.917 1.00 98.38 250 PHE A C 1
ATOM 2055 O O . PHE A 1 250 ? -5.470 -8.850 14.791 1.00 98.38 250 PHE A O 1
ATOM 2062 N N . LYS A 1 251 ? -5.706 -9.490 16.928 1.00 98.44 251 LYS A N 1
ATOM 2063 C CA . LYS A 1 251 ? -4.995 -10.767 16.808 1.00 98.44 251 LYS A CA 1
ATOM 2064 C C . LYS A 1 251 ? -5.627 -11.660 15.735 1.00 98.44 251 LYS A C 1
ATOM 2066 O O . LYS A 1 251 ? -4.918 -12.169 14.874 1.00 98.44 251 LYS A O 1
ATOM 2071 N N . GLN A 1 252 ? -6.958 -11.768 15.729 1.00 98.62 252 GLN A N 1
ATOM 2072 C CA . GLN A 1 252 ? -7.683 -12.498 14.687 1.00 98.62 252 GLN A CA 1
ATOM 2073 C C . GLN A 1 252 ? -7.479 -11.879 13.296 1.00 98.62 252 GLN A C 1
ATOM 2075 O O . GLN A 1 252 ? -7.227 -12.607 12.342 1.00 98.62 252 GLN A O 1
ATOM 2080 N N . ILE A 1 253 ? -7.512 -10.548 13.173 1.00 98.75 253 ILE A N 1
ATOM 2081 C CA . ILE A 1 253 ? -7.227 -9.865 11.901 1.00 98.75 253 ILE A CA 1
ATOM 2082 C C . ILE A 1 253 ? -5.801 -10.159 11.416 1.00 98.75 253 ILE A C 1
ATOM 2084 O O . ILE A 1 253 ? -5.609 -10.430 10.230 1.00 98.75 253 ILE A O 1
ATOM 2088 N N . VAL A 1 254 ? -4.801 -10.132 12.306 1.00 98.88 254 VAL A N 1
ATOM 2089 C CA . VAL A 1 254 ? -3.419 -10.486 11.951 1.00 98.88 254 VAL A CA 1
ATOM 2090 C C . VAL A 1 254 ? -3.356 -11.925 11.452 1.00 98.88 254 VAL A C 1
ATOM 2092 O O . VAL A 1 254 ? -2.850 -12.151 10.354 1.00 98.88 254 VAL A O 1
ATOM 2095 N N . TYR A 1 255 ? -3.934 -12.871 12.193 1.00 98.69 255 TYR A N 1
ATOM 2096 C CA . TYR A 1 255 ? -4.018 -14.271 11.781 1.00 98.69 255 TYR A CA 1
ATOM 2097 C C . TYR A 1 255 ? -4.645 -14.427 10.387 1.00 98.69 255 TYR A C 1
ATOM 2099 O O . TYR A 1 255 ? -4.053 -15.063 9.513 1.00 98.69 255 TYR A O 1
ATOM 2107 N N . ASP A 1 256 ? -5.794 -13.794 10.144 1.00 98.50 256 A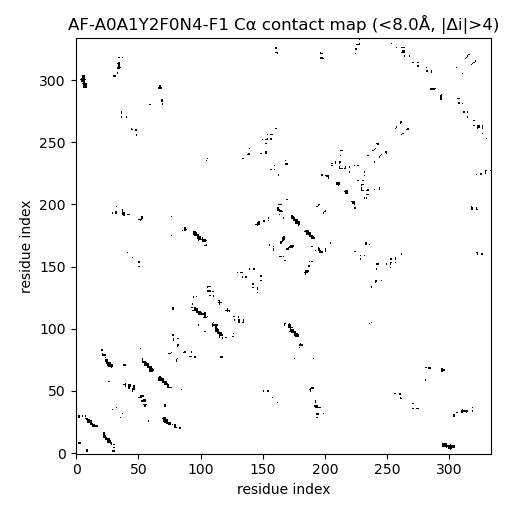SP A N 1
ATOM 2108 C CA . ASP A 1 256 ? -6.502 -13.879 8.866 1.00 98.50 256 ASP A CA 1
ATOM 2109 C C . ASP A 1 256 ? -5.643 -13.355 7.708 1.00 98.50 256 ASP A C 1
ATOM 2111 O O . ASP A 1 256 ? -5.550 -14.002 6.665 1.00 98.50 256 ASP A O 1
ATOM 2115 N N . VAL A 1 257 ? -4.966 -12.214 7.886 1.00 98.81 257 VAL A N 1
ATOM 2116 C CA . VAL A 1 257 ? -4.080 -11.640 6.859 1.00 98.81 257 VAL A CA 1
ATOM 2117 C C . VAL A 1 257 ? -2.885 -12.554 6.579 1.00 98.81 257 VAL A C 1
ATOM 2119 O O . VAL A 1 257 ? -2.534 -12.750 5.409 1.00 98.81 257 VAL A O 1
ATOM 2122 N N . LEU A 1 258 ? -2.280 -13.139 7.619 1.00 98.69 258 LEU A N 1
ATOM 2123 C CA . LEU A 1 258 ? -1.167 -14.078 7.473 1.00 98.69 258 LEU A CA 1
ATOM 2124 C C . LEU A 1 258 ? -1.598 -15.330 6.707 1.00 98.69 258 LEU A C 1
ATOM 2126 O O . LEU A 1 258 ? -0.940 -15.708 5.744 1.00 98.69 258 LEU A O 1
ATOM 2130 N N . VAL A 1 259 ? -2.715 -15.960 7.082 1.00 97.62 259 VAL A N 1
ATOM 2131 C CA . VAL A 1 259 ? -3.177 -17.203 6.443 1.00 97.62 259 VAL A CA 1
ATOM 2132 C C . VAL A 1 259 ? -3.674 -16.962 5.017 1.00 97.62 259 VAL A C 1
ATOM 2134 O O . VAL A 1 259 ? -3.404 -17.770 4.128 1.00 97.62 259 VAL A O 1
ATOM 2137 N N . GLN A 1 260 ? -4.381 -15.858 4.769 1.00 96.94 260 GLN A N 1
ATOM 2138 C CA . GLN A 1 260 ? -5.009 -15.607 3.471 1.00 96.94 260 GLN A CA 1
ATOM 2139 C C . GLN A 1 260 ? -4.016 -15.104 2.418 1.00 96.94 260 GLN A C 1
ATOM 2141 O O . GLN A 1 260 ? -4.139 -15.484 1.249 1.00 96.94 260 GLN A O 1
ATOM 2146 N N . GLY A 1 261 ? -3.039 -14.267 2.791 1.00 96.00 261 GLY A N 1
ATOM 2147 C CA . GLY A 1 261 ? -2.195 -13.601 1.794 1.00 96.00 261 GLY A CA 1
ATOM 2148 C C . GLY A 1 261 ? -0.749 -13.323 2.180 1.00 96.00 261 GLY A C 1
ATOM 2149 O O . GLY A 1 261 ? 0.114 -13.469 1.319 1.00 96.00 261 GLY A O 1
ATOM 2150 N N . PHE A 1 262 ? -0.440 -12.958 3.424 1.00 98.62 262 PHE A N 1
ATOM 2151 C CA . PHE A 1 262 ? 0.938 -12.672 3.833 1.00 98.62 262 PHE A CA 1
ATOM 2152 C C . PHE A 1 262 ? 1.598 -13.912 4.443 1.00 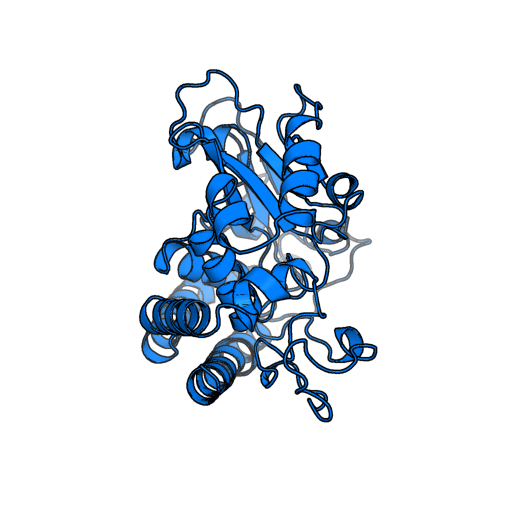98.62 262 PHE A C 1
ATOM 2154 O O . PHE A 1 262 ? 1.852 -13.961 5.638 1.00 98.62 262 PHE A O 1
ATOM 2161 N N . ASN A 1 263 ? 1.866 -14.927 3.619 1.00 98.44 263 ASN A N 1
ATOM 2162 C CA . ASN A 1 263 ? 2.516 -16.173 4.035 1.00 98.44 263 ASN A CA 1
ATOM 2163 C C . ASN A 1 263 ? 3.683 -16.503 3.092 1.00 98.44 263 ASN A C 1
ATOM 2165 O O . ASN A 1 263 ? 3.441 -16.599 1.887 1.00 98.44 263 ASN A O 1
ATOM 2169 N N . PRO A 1 264 ? 4.917 -16.739 3.578 1.00 98.50 264 PRO A N 1
ATOM 2170 C CA . PRO A 1 264 ? 6.051 -17.108 2.729 1.00 98.50 264 PRO A CA 1
ATOM 2171 C C . PRO A 1 264 ? 5.790 -18.318 1.820 1.00 98.50 264 PRO A C 1
ATOM 2173 O O . PRO A 1 264 ? 6.228 -18.314 0.671 1.00 98.50 264 PRO A O 1
ATOM 2176 N N . ASN A 1 265 ? 5.028 -19.316 2.282 1.00 98.06 265 ASN A N 1
ATOM 2177 C CA . ASN A 1 265 ? 4.695 -20.508 1.490 1.00 98.06 265 ASN A CA 1
ATOM 2178 C C . ASN A 1 265 ? 3.753 -20.197 0.317 1.00 98.06 265 ASN A C 1
ATOM 2180 O O . ASN A 1 265 ? 3.742 -20.928 -0.668 1.00 98.06 265 ASN A O 1
ATOM 2184 N N . ILE A 1 266 ? 2.984 -19.108 0.405 1.00 97.31 266 ILE A N 1
ATOM 2185 C CA . ILE A 1 266 ? 2.109 -18.619 -0.670 1.00 97.31 266 ILE A CA 1
ATOM 2186 C C . ILE A 1 266 ? 2.865 -17.611 -1.546 1.00 97.31 266 ILE A C 1
ATOM 2188 O O . ILE A 1 266 ? 2.796 -17.661 -2.773 1.00 97.31 266 ILE A O 1
ATOM 2192 N N . LEU A 1 267 ? 3.601 -16.692 -0.920 1.00 98.62 267 LEU A N 1
ATOM 2193 C CA . LEU A 1 267 ? 4.216 -15.557 -1.599 1.00 98.62 267 LEU A CA 1
ATOM 2194 C C . LEU A 1 267 ? 5.493 -15.919 -2.346 1.00 98.62 267 LEU A C 1
ATOM 2196 O O . LEU A 1 267 ? 5.710 -15.382 -3.426 1.00 98.62 267 LEU A O 1
ATOM 2200 N N . ASN A 1 268 ? 6.332 -16.821 -1.833 1.00 98.62 268 ASN A N 1
ATOM 2201 C CA . ASN A 1 268 ? 7.583 -17.164 -2.512 1.00 98.62 268 ASN A CA 1
ATOM 2202 C C . ASN A 1 268 ? 7.359 -17.810 -3.895 1.00 98.62 268 ASN A C 1
ATOM 2204 O O . ASN A 1 268 ? 8.039 -17.384 -4.833 1.00 98.62 268 ASN A O 1
ATOM 2208 N N . PRO A 1 269 ? 6.417 -18.763 -4.075 1.00 98.62 269 PRO A N 1
ATOM 2209 C CA . PRO A 1 269 ? 6.054 -19.260 -5.403 1.00 98.62 269 PRO A CA 1
ATOM 2210 C C . PRO A 1 269 ? 5.558 -18.149 -6.336 1.00 98.62 269 PRO A C 1
ATOM 2212 O O . PRO A 1 269 ? 6.102 -17.985 -7.424 1.00 98.62 269 PRO A O 1
ATOM 2215 N N . HIS A 1 270 ? 4.626 -17.311 -5.872 1.00 98.56 270 HIS A N 1
ATOM 2216 C CA . HIS A 1 270 ? 4.087 -16.194 -6.660 1.00 98.56 270 HIS A CA 1
ATOM 2217 C C . HIS A 1 270 ? 5.169 -15.180 -7.070 1.00 98.56 270 HIS A C 1
ATOM 2219 O O . HIS A 1 270 ? 5.233 -14.729 -8.211 1.00 98.56 270 HIS A O 1
ATOM 2225 N N . ILE A 1 271 ? 6.093 -14.859 -6.161 1.00 98.81 271 ILE A N 1
ATOM 2226 C CA . ILE A 1 271 ? 7.251 -14.001 -6.445 1.00 98.81 271 ILE A CA 1
ATOM 2227 C C . ILE A 1 271 ? 8.143 -14.627 -7.521 1.00 98.81 271 ILE A C 1
ATOM 2229 O O . ILE A 1 271 ? 8.629 -13.909 -8.396 1.00 98.81 271 ILE A O 1
ATOM 2233 N N . ASN A 1 272 ? 8.365 -15.944 -7.482 1.00 98.75 272 ASN A N 1
ATOM 2234 C CA . ASN A 1 272 ? 9.152 -16.639 -8.502 1.00 98.75 272 ASN A CA 1
ATOM 2235 C C . ASN A 1 272 ? 8.465 -16.607 -9.873 1.00 98.75 272 ASN A C 1
ATOM 2237 O O . ASN A 1 272 ? 9.147 -16.408 -10.879 1.00 98.75 272 ASN A O 1
ATOM 2241 N N . GLU A 1 273 ? 7.139 -16.742 -9.916 1.00 98.56 273 GLU A N 1
ATOM 2242 C CA . GLU A 1 273 ? 6.352 -16.611 -11.146 1.00 98.56 273 GLU A CA 1
ATOM 2243 C C . GLU A 1 273 ? 6.482 -15.205 -11.744 1.00 98.56 273 GLU A C 1
ATOM 2245 O O . GLU A 1 273 ? 6.849 -15.067 -12.913 1.00 98.56 273 GLU A O 1
ATOM 2250 N N . ILE A 1 274 ? 6.285 -14.151 -10.937 1.00 98.44 274 ILE A N 1
ATOM 2251 C CA . ILE A 1 274 ? 6.459 -12.764 -11.398 1.00 98.44 274 ILE A CA 1
ATOM 2252 C C . ILE A 1 274 ? 7.904 -12.530 -11.857 1.00 98.44 274 ILE A C 1
ATOM 2254 O O . ILE A 1 274 ? 8.119 -11.941 -12.916 1.00 98.44 274 ILE A O 1
ATOM 2258 N N . LYS A 1 275 ? 8.901 -12.999 -11.093 1.00 98.50 275 LYS A N 1
ATOM 2259 C CA . LYS A 1 275 ? 10.323 -12.876 -11.448 1.00 98.50 275 LYS A CA 1
ATOM 2260 C C . LYS A 1 275 ? 10.598 -13.498 -12.813 1.00 98.50 275 LYS A C 1
ATOM 2262 O O . LYS A 1 275 ? 11.164 -12.829 -13.671 1.00 98.50 275 LYS A O 1
ATOM 2267 N N . SER A 1 276 ? 10.169 -14.744 -13.013 1.00 98.56 276 SER A N 1
ATOM 2268 C CA . SER A 1 276 ? 10.356 -15.480 -14.265 1.00 98.56 276 SER A CA 1
ATOM 2269 C C . SER A 1 276 ? 9.691 -14.766 -15.442 1.00 98.56 276 SER A C 1
ATOM 2271 O O . SER A 1 276 ? 10.337 -14.539 -16.467 1.00 98.56 276 SER A O 1
ATOM 2273 N N . PHE A 1 277 ? 8.442 -14.325 -15.264 1.00 98.38 277 PHE A N 1
ATOM 2274 C CA . PHE A 1 277 ? 7.711 -13.559 -16.270 1.00 98.38 277 PHE A CA 1
ATOM 2275 C C . PHE A 1 277 ? 8.424 -12.248 -16.636 1.00 98.38 277 PHE A C 1
ATOM 2277 O O . PHE A 1 277 ? 8.514 -11.897 -17.811 1.00 98.38 277 PHE A O 1
ATOM 2284 N N . LEU A 1 278 ? 8.948 -11.521 -15.646 1.00 98.19 278 LEU A N 1
ATOM 2285 C CA . LEU A 1 278 ? 9.563 -10.210 -15.851 1.00 98.19 278 LEU A CA 1
ATOM 2286 C C . LEU A 1 278 ? 10.998 -10.250 -16.354 1.00 98.19 278 LEU A C 1
ATOM 2288 O O . LEU A 1 278 ? 11.427 -9.284 -16.985 1.00 98.19 278 LEU A O 1
ATOM 2292 N N . SER A 1 279 ? 11.740 -11.326 -16.093 1.00 98.38 279 SER A N 1
ATOM 2293 C CA . SER A 1 279 ? 13.163 -11.428 -16.419 1.00 98.38 279 SER A CA 1
ATOM 2294 C C . SER A 1 279 ? 13.535 -10.936 -17.829 1.00 98.38 279 SER A C 1
ATOM 2296 O O . SER A 1 279 ? 14.424 -10.083 -17.918 1.00 98.38 279 SER A O 1
ATOM 2298 N N . PRO A 1 280 ? 12.892 -11.378 -18.931 1.00 98.19 280 PRO A N 1
ATOM 2299 C CA . PRO A 1 280 ? 13.244 -10.887 -20.267 1.00 98.19 280 PRO A CA 1
ATOM 2300 C C . PRO A 1 280 ? 12.975 -9.385 -20.448 1.00 98.19 280 PRO A C 1
ATOM 2302 O O . PRO A 1 280 ? 13.772 -8.688 -21.073 1.00 98.19 280 PRO A O 1
ATOM 2305 N N . TYR A 1 281 ? 11.903 -8.856 -19.857 1.00 97.88 281 TYR A N 1
ATOM 2306 C CA . TYR A 1 281 ? 11.510 -7.451 -20.005 1.00 97.88 281 TYR A CA 1
ATOM 2307 C C . TYR A 1 281 ? 12.356 -6.505 -19.153 1.00 97.88 281 TYR A C 1
ATOM 2309 O O . TYR A 1 281 ? 12.643 -5.386 -19.569 1.00 97.88 281 TYR A O 1
ATOM 2317 N N . VAL A 1 282 ? 12.796 -6.953 -17.976 1.00 97.25 282 VAL A N 1
ATOM 2318 C CA . VAL A 1 282 ? 13.737 -6.194 -17.144 1.00 97.25 282 VAL A CA 1
ATOM 2319 C C . VAL A 1 282 ? 15.111 -6.139 -17.819 1.00 97.25 282 VAL A C 1
ATOM 2321 O O . VAL A 1 282 ? 15.741 -5.085 -17.814 1.00 97.25 282 VAL A O 1
ATOM 2324 N N . ARG A 1 283 ? 15.562 -7.227 -18.467 1.00 96.81 283 ARG A N 1
ATOM 2325 C CA . ARG A 1 283 ? 16.781 -7.197 -19.301 1.00 96.81 283 ARG A CA 1
ATOM 2326 C C . ARG A 1 283 ? 16.645 -6.203 -20.452 1.00 96.81 283 ARG A C 1
ATOM 2328 O O . ARG A 1 283 ? 17.561 -5.414 -20.672 1.00 96.81 283 ARG A O 1
ATOM 2335 N N . GLU A 1 284 ? 15.507 -6.207 -21.146 1.00 96.50 284 GLU A N 1
ATOM 2336 C CA . GLU A 1 284 ? 15.225 -5.254 -22.225 1.00 96.50 284 GLU A CA 1
ATOM 2337 C C . GLU A 1 284 ? 15.254 -3.797 -21.719 1.00 96.50 284 GLU A C 1
ATOM 2339 O O . GLU A 1 284 ? 15.894 -2.952 -22.341 1.00 96.50 284 GLU A O 1
ATOM 2344 N N . ASP A 1 285 ? 14.645 -3.504 -20.559 1.00 95.75 285 ASP A N 1
ATOM 2345 C CA . ASP A 1 285 ? 14.623 -2.155 -19.959 1.00 95.75 285 ASP A CA 1
ATOM 2346 C C . ASP A 1 285 ? 16.009 -1.636 -19.548 1.00 95.75 285 ASP A C 1
ATOM 2348 O O . ASP A 1 285 ? 16.233 -0.427 -19.511 1.00 95.75 285 ASP A O 1
ATOM 2352 N N . PHE A 1 286 ? 16.939 -2.544 -19.246 1.00 94.50 286 PHE A N 1
ATOM 2353 C CA . PHE A 1 286 ? 18.325 -2.225 -18.895 1.00 94.50 286 PHE A CA 1
ATOM 2354 C C . PHE A 1 286 ? 19.311 -2.407 -20.060 1.00 94.50 286 PHE A C 1
ATOM 2356 O O . PHE A 1 286 ? 20.522 -2.329 -19.854 1.00 94.50 286 PHE A O 1
ATOM 2363 N N . THR A 1 287 ? 18.822 -2.605 -21.288 1.00 93.75 287 THR A N 1
ATOM 2364 C CA . THR A 1 287 ? 19.664 -2.679 -22.490 1.00 93.75 287 THR A CA 1
ATOM 2365 C C . THR A 1 287 ? 19.666 -1.335 -23.211 1.00 93.75 287 THR A C 1
ATOM 2367 O O . THR A 1 287 ? 18.641 -0.886 -23.723 1.00 93.75 287 THR A O 1
ATOM 2370 N N . ALA A 1 288 ? 20.827 -0.681 -23.266 1.00 92.06 288 ALA A N 1
ATOM 2371 C CA . ALA A 1 288 ? 20.957 0.604 -23.941 1.00 92.06 288 ALA A CA 1
ATOM 2372 C C . ALA A 1 288 ? 20.850 0.455 -25.467 1.00 92.06 288 ALA A C 1
ATOM 2374 O O . ALA A 1 288 ? 21.453 -0.440 -26.061 1.00 92.06 288 ALA A O 1
ATOM 2375 N N . LYS A 1 289 ? 20.141 1.385 -26.109 1.00 87.94 289 LYS A N 1
ATOM 2376 C CA . LYS A 1 289 ? 20.151 1.580 -27.564 1.00 87.94 289 LYS A CA 1
ATOM 2377 C C . LYS A 1 289 ? 20.723 2.963 -27.849 1.00 87.94 289 LYS A C 1
ATOM 2379 O O . LYS A 1 289 ? 20.314 3.936 -27.222 1.00 87.94 289 LYS A O 1
ATOM 2384 N N . ASN A 1 290 ? 21.709 3.046 -28.744 1.00 87.38 290 ASN A N 1
ATOM 2385 C CA . ASN A 1 290 ? 22.406 4.297 -29.076 1.00 87.38 290 ASN A CA 1
ATOM 2386 C C . ASN A 1 290 ? 22.918 5.056 -27.830 1.00 87.38 290 ASN A C 1
ATOM 2388 O O . ASN A 1 290 ? 22.775 6.270 -27.711 1.00 87.38 290 ASN A O 1
ATOM 2392 N N . GLY A 1 291 ? 23.469 4.318 -26.859 1.00 85.94 291 GLY A N 1
ATOM 2393 C CA . GLY A 1 291 ? 24.048 4.885 -25.635 1.00 85.94 291 GLY A CA 1
ATOM 2394 C C . GLY A 1 291 ? 23.045 5.344 -24.568 1.00 85.94 291 GLY A C 1
ATOM 2395 O O . GLY A 1 291 ? 23.470 5.890 -23.553 1.00 85.94 291 GLY A O 1
ATOM 2396 N N . SER A 1 292 ? 21.736 5.124 -24.748 1.00 88.69 292 SER A N 1
ATOM 2397 C CA . SER A 1 292 ? 20.708 5.487 -23.760 1.00 88.69 292 SER A CA 1
ATOM 2398 C C . SER A 1 292 ? 19.813 4.307 -23.382 1.00 88.69 292 SER A C 1
ATOM 2400 O O . SER A 1 292 ? 19.439 3.496 -24.227 1.00 88.69 292 SER A O 1
ATOM 2402 N N . LEU A 1 293 ? 19.447 4.227 -22.100 1.00 93.94 293 LEU A N 1
ATOM 2403 C CA . LEU A 1 293 ? 18.425 3.294 -21.624 1.00 93.94 293 LEU A CA 1
ATOM 2404 C C . LEU A 1 293 ? 17.012 3.765 -22.034 1.00 93.94 293 LEU A C 1
ATOM 2406 O O . LEU A 1 293 ? 16.758 4.977 -22.037 1.00 93.94 293 LEU A O 1
ATOM 2410 N N . PRO A 1 294 ? 16.075 2.835 -22.307 1.00 94.75 294 PRO A N 1
ATOM 2411 C CA . PRO A 1 294 ? 14.684 3.140 -22.642 1.00 94.75 294 PRO A CA 1
ATOM 2412 C C . PRO A 1 294 ? 14.001 4.106 -21.657 1.00 94.75 294 PRO A C 1
ATOM 2414 O O . PRO A 1 294 ? 14.086 3.961 -20.429 1.00 94.75 294 PRO A O 1
ATOM 2417 N N . GLY A 1 295 ? 13.324 5.120 -22.207 1.00 92.75 295 GLY A N 1
ATOM 2418 C CA . GLY A 1 295 ? 12.482 6.061 -21.455 1.00 92.75 295 GLY A CA 1
ATOM 2419 C C . GLY A 1 295 ? 13.214 6.992 -20.481 1.00 92.75 295 GLY A C 1
ATOM 2420 O O . GLY A 1 295 ? 12.555 7.681 -19.701 1.00 92.75 295 GLY A O 1
ATOM 2421 N N 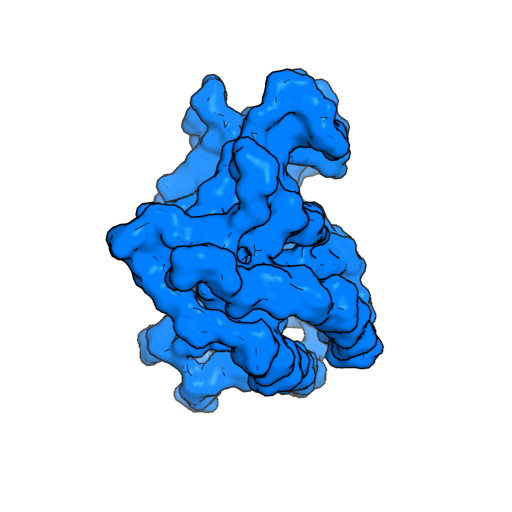. ARG A 1 296 ? 14.559 7.044 -20.501 1.00 92.81 296 ARG A N 1
ATOM 2422 C CA . ARG A 1 296 ? 15.378 7.938 -19.652 1.00 92.81 296 ARG A CA 1
ATOM 2423 C C . ARG A 1 296 ? 15.519 9.336 -20.257 1.00 92.81 296 ARG A C 1
ATOM 2425 O O . ARG A 1 296 ? 16.605 9.788 -20.648 1.00 92.81 296 ARG A O 1
ATOM 2432 N N . ILE A 1 297 ? 14.374 10.001 -20.375 1.00 90.94 297 ILE A N 1
ATOM 2433 C CA . ILE A 1 297 ? 14.237 11.286 -21.066 1.00 90.94 297 ILE A CA 1
ATOM 2434 C C . ILE A 1 297 ? 14.505 12.493 -20.165 1.00 90.94 297 ILE A C 1
ATOM 2436 O O . ILE A 1 297 ? 14.936 13.534 -20.657 1.00 90.94 297 ILE A O 1
ATOM 2440 N N . ASN A 1 298 ? 14.299 12.375 -18.851 1.00 92.50 298 ASN A N 1
ATOM 2441 C CA . ASN A 1 298 ? 14.480 13.495 -17.935 1.00 92.50 298 ASN A CA 1
ATOM 2442 C C . ASN A 1 298 ? 15.962 13.660 -17.573 1.00 92.50 298 ASN A C 1
ATOM 2444 O O . ASN A 1 298 ? 16.459 13.050 -16.630 1.00 92.50 298 ASN A O 1
ATOM 2448 N N . LYS A 1 299 ? 16.679 14.502 -18.323 1.00 91.06 299 LYS A N 1
ATOM 2449 C CA . LYS A 1 299 ? 18.127 14.708 -18.138 1.00 91.06 299 LYS A CA 1
ATOM 2450 C C . LYS A 1 299 ? 18.497 15.442 -16.844 1.00 91.06 299 LYS A C 1
ATOM 2452 O O . LYS A 1 299 ? 19.639 15.326 -16.414 1.00 91.06 299 LYS A O 1
ATOM 2457 N N . ALA A 1 300 ? 17.547 16.147 -16.228 1.00 92.69 300 ALA A N 1
ATOM 2458 C CA . ALA A 1 300 ? 17.716 16.784 -14.921 1.00 92.69 300 ALA A CA 1
ATOM 2459 C C . ALA A 1 300 ? 17.385 15.842 -13.747 1.00 92.69 300 ALA A C 1
ATOM 2461 O O . ALA A 1 300 ? 17.632 16.186 -12.594 1.00 92.69 300 ALA A O 1
ATOM 2462 N N . GLY A 1 301 ? 16.793 14.676 -14.025 1.00 90.31 301 GLY A N 1
ATOM 2463 C CA . GLY A 1 301 ? 16.416 13.702 -13.012 1.00 90.31 301 GLY A CA 1
ATOM 2464 C C . GLY A 1 301 ? 17.589 12.848 -12.539 1.00 90.31 301 GLY A C 1
ATOM 2465 O O . GLY A 1 301 ? 18.541 12.587 -13.277 1.00 90.31 301 GLY A O 1
ATOM 2466 N N . SER A 1 302 ? 17.484 12.354 -11.309 1.00 90.12 302 SER A N 1
ATOM 2467 C CA . SER A 1 302 ? 18.403 11.371 -10.746 1.00 90.12 302 SER A CA 1
ATOM 2468 C C . SER A 1 302 ? 18.394 10.099 -11.586 1.00 90.12 302 SER A C 1
ATOM 2470 O O . SER A 1 302 ? 17.338 9.510 -11.839 1.00 90.12 302 SER A O 1
ATOM 2472 N N . ARG A 1 303 ? 19.583 9.660 -11.999 1.00 86.81 303 ARG A N 1
ATOM 2473 C CA . ARG A 1 303 ? 19.750 8.414 -12.749 1.00 86.81 303 ARG A CA 1
ATOM 2474 C C . ARG A 1 303 ? 19.625 7.221 -11.817 1.00 86.81 303 ARG A C 1
ATOM 2476 O O . ARG A 1 303 ? 20.259 7.188 -10.764 1.00 86.81 303 ARG A O 1
ATOM 2483 N N . THR A 1 304 ? 18.838 6.225 -12.209 1.00 75.38 304 THR A N 1
ATOM 2484 C CA . THR A 1 304 ? 18.794 4.957 -11.470 1.00 75.38 304 THR A CA 1
ATOM 2485 C C . THR A 1 304 ? 20.058 4.156 -11.774 1.00 75.38 304 THR A C 1
ATOM 2487 O O . THR A 1 304 ? 20.302 3.843 -12.936 1.00 75.38 304 THR A O 1
ATOM 2490 N N . SER A 1 305 ? 20.832 3.774 -10.758 1.00 71.62 305 SER A N 1
ATOM 2491 C CA . SER A 1 305 ? 21.998 2.885 -10.912 1.00 71.62 305 SER A CA 1
ATOM 2492 C C . SER A 1 305 ? 21.632 1.394 -10.965 1.00 71.62 305 SER A C 1
ATOM 2494 O O . SER A 1 305 ? 22.514 0.539 -10.956 1.00 71.62 305 SER A O 1
ATOM 2496 N N . SER A 1 306 ? 20.337 1.065 -10.986 1.00 83.44 306 SER A N 1
ATOM 2497 C CA . SER A 1 306 ? 19.861 -0.317 -10.991 1.00 83.44 306 SER A CA 1
ATOM 2498 C C . SER A 1 306 ? 20.203 -1.046 -12.292 1.00 83.44 306 SER A C 1
ATOM 2500 O O . SER A 1 306 ? 20.192 -0.467 -13.375 1.00 83.44 306 SER A O 1
ATOM 2502 N N . SER A 1 307 ? 20.446 -2.346 -12.163 1.00 92.19 307 SER A N 1
ATOM 2503 C CA . SER A 1 307 ? 20.717 -3.292 -13.245 1.00 92.19 307 SER A CA 1
ATOM 2504 C C . SER A 1 307 ? 19.831 -4.535 -13.120 1.00 92.19 307 SER A C 1
ATOM 2506 O O . SER A 1 307 ? 19.161 -4.735 -12.102 1.00 92.19 307 SER A O 1
ATOM 2508 N N . TYR A 1 308 ? 19.881 -5.423 -14.117 1.00 95.88 308 TYR A N 1
ATOM 2509 C CA . TYR A 1 308 ? 19.235 -6.735 -14.024 1.00 95.88 308 TYR A CA 1
ATOM 2510 C C . TYR A 1 308 ? 19.739 -7.556 -12.819 1.00 95.88 308 TYR A C 1
ATOM 2512 O O . TYR A 1 308 ? 18.945 -8.178 -12.117 1.00 95.88 308 TYR A O 1
ATOM 2520 N N . SER A 1 309 ? 21.034 -7.490 -12.495 1.00 96.06 309 SER A N 1
ATOM 2521 C CA . SER A 1 309 ? 21.575 -8.167 -11.309 1.00 96.06 309 SER A CA 1
ATOM 2522 C C . SER A 1 309 ? 21.014 -7.585 -10.007 1.00 96.06 309 SER A C 1
ATOM 2524 O O . SER A 1 309 ? 20.752 -8.323 -9.059 1.00 96.06 309 SER A O 1
ATOM 2526 N N . ASN A 1 310 ? 20.765 -6.268 -9.949 1.00 95.88 310 ASN A N 1
ATOM 2527 C CA . ASN A 1 310 ? 20.094 -5.669 -8.791 1.00 95.88 310 ASN A CA 1
ATOM 2528 C C . ASN A 1 310 ? 18.639 -6.133 -8.666 1.00 95.88 310 ASN A C 1
ATOM 2530 O O . ASN A 1 310 ? 18.176 -6.293 -7.537 1.00 95.88 310 ASN A O 1
ATOM 2534 N N . PHE A 1 311 ? 17.938 -6.358 -9.782 1.00 97.31 311 PHE A N 1
ATOM 2535 C CA . PHE A 1 311 ? 16.588 -6.927 -9.790 1.00 97.31 311 PHE A CA 1
ATOM 2536 C C . PHE A 1 311 ? 16.556 -8.306 -9.131 1.00 97.31 311 PHE A C 1
ATOM 2538 O O . PHE A 1 311 ? 15.801 -8.510 -8.179 1.00 97.31 311 PHE A O 1
ATOM 2545 N N . GLU A 1 312 ? 17.440 -9.217 -9.542 1.00 97.75 312 GLU A N 1
ATOM 2546 C CA . GLU A 1 312 ? 17.514 -10.553 -8.942 1.00 97.75 312 GLU A CA 1
ATOM 2547 C C . GLU A 1 312 ? 17.926 -10.493 -7.469 1.00 97.75 312 GLU A C 1
ATOM 2549 O O . GLU A 1 312 ? 17.281 -11.114 -6.623 1.00 97.75 312 GLU A O 1
ATOM 2554 N N . TYR A 1 313 ? 18.945 -9.689 -7.147 1.00 97.50 313 TYR A N 1
ATOM 2555 C CA . TYR A 1 313 ? 19.423 -9.533 -5.776 1.00 97.50 313 TYR A CA 1
ATOM 2556 C C . TYR A 1 313 ? 18.331 -9.012 -4.835 1.00 97.50 313 TYR A C 1
ATOM 2558 O O . TYR A 1 313 ? 18.171 -9.546 -3.738 1.00 97.50 313 TYR A O 1
ATOM 2566 N N . ASN A 1 314 ? 17.572 -7.989 -5.245 1.00 97.44 314 ASN A N 1
ATOM 2567 C CA . ASN A 1 314 ? 16.547 -7.381 -4.394 1.00 97.44 314 ASN A CA 1
ATOM 2568 C C . ASN A 1 314 ? 15.349 -8.304 -4.166 1.00 97.44 314 ASN A C 1
ATOM 2570 O O . ASN A 1 314 ? 14.761 -8.258 -3.087 1.00 97.44 314 ASN A O 1
ATOM 2574 N N . ILE A 1 315 ? 14.992 -9.146 -5.138 1.00 98.25 315 ILE A N 1
ATOM 2575 C CA . ILE A 1 315 ? 13.922 -10.128 -4.940 1.00 98.25 315 ILE A CA 1
ATOM 2576 C C . ILE A 1 315 ? 14.294 -11.097 -3.813 1.00 98.25 315 ILE A C 1
ATOM 2578 O O . ILE A 1 315 ? 13.506 -11.283 -2.887 1.00 98.25 315 ILE A O 1
ATOM 2582 N N . GLU A 1 316 ? 15.500 -11.667 -3.855 1.00 97.25 316 GLU A N 1
ATOM 2583 C CA . GLU A 1 316 ? 15.916 -12.669 -2.867 1.00 97.25 316 GLU A CA 1
ATOM 2584 C C . GLU A 1 316 ? 16.263 -12.038 -1.507 1.00 97.25 316 GLU A C 1
ATOM 2586 O O . GLU A 1 316 ? 15.784 -12.488 -0.468 1.00 97.25 316 GLU A O 1
ATOM 2591 N N . ASN A 1 317 ? 17.053 -10.961 -1.501 1.00 96.12 317 ASN A N 1
ATOM 2592 C CA . ASN A 1 317 ? 17.677 -10.440 -0.278 1.00 96.12 317 ASN A CA 1
ATOM 2593 C C . ASN A 1 317 ? 16.896 -9.301 0.390 1.00 96.12 317 ASN A C 1
ATOM 2595 O O . ASN A 1 317 ? 17.125 -9.015 1.564 1.00 96.12 317 ASN A O 1
ATOM 2599 N N . SER A 1 318 ? 15.976 -8.651 -0.329 1.00 96.44 318 SER A N 1
ATOM 2600 C CA . SER A 1 318 ? 15.107 -7.617 0.241 1.00 96.44 318 SER A CA 1
ATOM 2601 C C . SER A 1 318 ? 13.668 -8.109 0.352 1.00 96.44 318 SER A C 1
ATOM 2603 O O . SER A 1 318 ? 13.180 -8.236 1.470 1.00 96.44 318 SER A O 1
ATOM 2605 N N . VAL A 1 319 ? 13.001 -8.443 -0.757 1.00 98.62 319 VAL A N 1
ATOM 2606 C CA . VAL A 1 319 ? 11.560 -8.755 -0.741 1.00 98.62 319 VAL A CA 1
ATOM 2607 C C . VAL A 1 319 ? 11.264 -10.044 0.030 1.00 98.62 319 VAL A C 1
ATOM 2609 O O . VAL A 1 319 ? 10.532 -10.005 1.020 1.00 98.62 319 VAL A O 1
ATOM 2612 N N . LYS A 1 320 ? 11.856 -11.179 -0.366 1.00 98.69 320 LYS A N 1
ATOM 2613 C CA . LYS A 1 320 ? 11.611 -12.467 0.310 1.00 98.69 320 LYS A CA 1
ATOM 2614 C C . LYS A 1 320 ? 12.127 -12.482 1.747 1.00 98.69 320 LYS A C 1
ATOM 2616 O O . LYS A 1 320 ? 11.429 -12.963 2.637 1.00 98.69 320 LYS A O 1
ATOM 2621 N N . ASN A 1 321 ? 13.311 -11.913 1.985 1.00 98.38 321 ASN A N 1
ATOM 2622 C CA . ASN A 1 321 ? 13.861 -11.785 3.335 1.00 98.38 321 ASN A CA 1
ATOM 2623 C C . ASN A 1 321 ? 12.931 -10.971 4.254 1.00 98.38 321 ASN A C 1
ATOM 2625 O O . ASN A 1 321 ? 12.641 -11.411 5.365 1.00 98.38 321 ASN A O 1
ATOM 2629 N N . TRP A 1 322 ? 12.403 -9.833 3.782 1.00 98.69 322 TRP A N 1
ATOM 2630 C CA . TRP A 1 322 ? 11.432 -9.043 4.544 1.00 98.69 322 TRP A CA 1
ATOM 2631 C C . TRP A 1 322 ? 10.186 -9.852 4.883 1.00 98.69 322 TRP A C 1
ATOM 2633 O O . TRP A 1 322 ? 9.801 -9.914 6.046 1.00 98.69 322 TRP A O 1
ATOM 2643 N N . ILE A 1 323 ? 9.582 -10.504 3.885 1.00 98.81 323 ILE A N 1
ATOM 2644 C CA . ILE A 1 323 ? 8.371 -11.312 4.071 1.00 98.81 323 ILE A CA 1
ATOM 2645 C C . ILE A 1 323 ? 8.606 -12.409 5.109 1.00 98.81 323 ILE A C 1
ATOM 2647 O O . ILE A 1 323 ? 7.814 -12.530 6.038 1.00 98.81 323 ILE A O 1
ATOM 2651 N N . SER A 1 324 ? 9.706 -13.160 4.997 1.00 98.50 324 SER A N 1
ATOM 2652 C CA . SER A 1 324 ? 10.038 -14.231 5.943 1.00 98.50 324 SER A CA 1
ATOM 2653 C C . SER A 1 324 ? 10.181 -13.703 7.367 1.00 98.50 324 SER A C 1
ATOM 2655 O O . SER A 1 324 ? 9.497 -14.176 8.267 1.00 98.50 324 SER A O 1
ATOM 2657 N N . LYS A 1 325 ? 11.026 -12.689 7.583 1.00 98.56 325 LYS A N 1
ATOM 2658 C CA . LYS A 1 325 ? 11.270 -12.163 8.933 1.00 98.56 325 LYS A CA 1
ATOM 2659 C C . LYS A 1 325 ? 10.029 -11.514 9.527 1.00 98.56 325 LYS A C 1
ATOM 2661 O O . LYS A 1 325 ? 9.765 -11.675 10.714 1.00 98.56 325 LYS A O 1
ATOM 2666 N N . LYS A 1 326 ? 9.257 -10.792 8.715 1.00 98.38 326 LYS A N 1
ATOM 2667 C CA . LYS A 1 326 ? 8.053 -10.116 9.195 1.00 98.38 326 LYS A CA 1
ATOM 2668 C C . LYS A 1 326 ? 6.932 -11.099 9.521 1.00 98.38 326 LYS A C 1
ATOM 2670 O O . LYS A 1 326 ? 6.199 -10.865 10.477 1.00 98.38 326 LYS A O 1
ATOM 2675 N N . PHE A 1 327 ? 6.841 -12.202 8.779 1.00 98.75 327 PHE A N 1
ATOM 2676 C CA . PHE A 1 327 ? 5.960 -13.318 9.108 1.00 98.75 327 PHE A CA 1
ATOM 2677 C C . PHE A 1 327 ? 6.307 -13.917 10.477 1.00 98.75 327 PHE A C 1
ATOM 2679 O O . PHE A 1 327 ? 5.431 -14.003 11.333 1.00 98.75 327 PHE A O 1
ATOM 2686 N N . ASP A 1 328 ? 7.587 -14.221 10.725 1.00 98.62 328 ASP A N 1
ATOM 2687 C CA . ASP A 1 328 ? 8.046 -14.774 12.010 1.00 98.62 328 ASP A CA 1
ATOM 2688 C C . ASP A 1 328 ? 7.748 -13.823 13.183 1.00 98.62 328 ASP A C 1
ATOM 2690 O O . ASP A 1 328 ? 7.273 -14.245 14.242 1.00 98.62 328 ASP A O 1
ATOM 2694 N N . VAL A 1 329 ? 7.981 -12.519 12.984 1.00 98.50 329 VAL A N 1
ATOM 2695 C CA . VAL A 1 329 ? 7.640 -11.472 13.962 1.00 98.50 329 VAL A CA 1
ATOM 2696 C C . VAL A 1 329 ? 6.141 -11.464 14.240 1.00 98.50 329 VAL A C 1
ATOM 2698 O O . VAL A 1 329 ? 5.746 -11.369 15.401 1.00 98.50 329 VAL A O 1
ATOM 2701 N N . ALA A 1 330 ? 5.305 -11.567 13.206 1.00 98.50 330 ALA A N 1
ATOM 2702 C CA . ALA A 1 330 ? 3.864 -11.582 13.384 1.00 98.50 330 ALA A CA 1
ATOM 2703 C C . ALA A 1 330 ? 3.403 -12.810 14.174 1.00 98.50 330 ALA A C 1
ATOM 2705 O O . ALA A 1 330 ? 2.766 -12.620 15.202 1.00 98.50 330 ALA A O 1
ATOM 2706 N N . CYS A 1 331 ? 3.829 -14.018 13.792 1.00 98.25 331 CYS A N 1
ATOM 2707 C CA . CYS A 1 331 ? 3.490 -15.258 14.502 1.00 98.25 331 CYS A CA 1
ATOM 2708 C C . CYS A 1 331 ? 3.973 -15.295 15.960 1.00 98.25 331 CYS A C 1
ATOM 2710 O O . CYS A 1 331 ? 3.370 -15.959 16.797 1.00 98.25 331 CYS A O 1
ATOM 2712 N N . SER A 1 332 ? 5.077 -14.614 16.275 1.00 97.31 332 SER A N 1
ATOM 2713 C CA . SER A 1 332 ? 5.623 -14.600 17.639 1.00 97.31 332 SER A CA 1
ATOM 2714 C C . SER A 1 332 ? 4.873 -13.647 18.578 1.00 97.31 332 SER A C 1
ATOM 2716 O O . SER A 1 332 ? 4.981 -13.783 19.794 1.00 97.31 332 SER A O 1
ATOM 2718 N N . ASN A 1 333 ? 4.144 -12.666 18.033 1.00 95.19 333 ASN A N 1
ATOM 2719 C CA . ASN A 1 333 ? 3.511 -11.589 18.805 1.00 95.19 333 ASN A CA 1
ATOM 2720 C C . ASN A 1 333 ? 1.971 -11.613 18.749 1.00 95.19 333 ASN A C 1
ATOM 2722 O O . ASN A 1 333 ? 1.330 -11.075 19.655 1.00 95.19 333 ASN A O 1
ATOM 2726 N N . TYR A 1 334 ? 1.382 -12.209 17.709 1.00 95.69 334 TYR A N 1
ATOM 2727 C CA . TYR A 1 334 ? -0.056 -12.235 17.414 1.00 95.69 334 TYR A CA 1
ATOM 2728 C C . TYR A 1 334 ? -0.457 -13.615 16.886 1.00 95.69 334 TYR A C 1
ATOM 2730 O O . TYR A 1 334 ? -1.617 -14.005 17.111 1.00 95.69 334 TYR A O 1
#

Foldseek 3Di:
DVQQQALFHKDWAAAPDDDVQAGIKIWGPLLLQLQLCQQQQLQVLCVLLPALEKHWDKDQDDDPNDTQAITI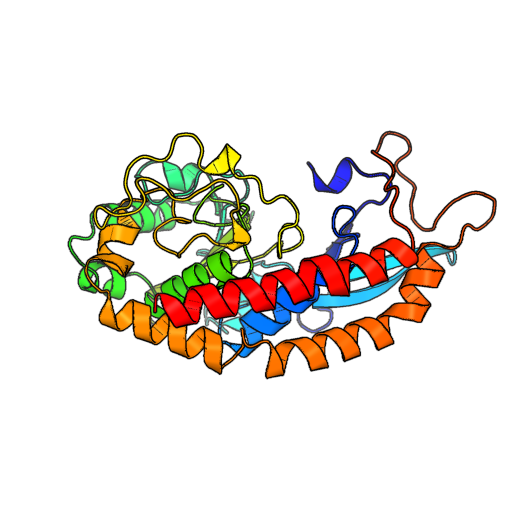IIDDPAQSSCCVRQVAPDPTFQFKKFQAQFDQQLDLCSLVSIFGRPPVHGDCVVVSVLSVQLNPQPAVVSLVLAADLLSVLLVLLSCLLQVDLQDCQQGPHAKMWGQHPVRRHIHIYGHDRSCTLPRVDWLVSCPPADAFLLRHDNPQDTDSLLAASSSRGRPRPSCCRSDVVPPVVSLVSNVSSQVRRLDLVVSVVVLVVVCVVCLVRQQQQQDDDPNDGRNSNSPSHDYRPHHSVSNVCCSPPRRSVSSVSSSVSSVVPD

pLDDT: mean 95.48, std 4.25, range [62.19, 98.88]

InterPro domains:
  IPR014867 Spore coat protein CotH/Invasin CotH2/3/7 [PF08757] (4-324)
  IPR014867 Spore coat protein CotH/Invasin CotH2/3/7 [PTHR40050] (6-221)

Mean predicted aligned error: 3.44 Å

Nearest PDB structures (foldseek):
  5jd9-assembly1_A  TM=7.810E-01  e=4.767E-14  Bacillus cereus ATCC 10987
  5e91-assembly1_A  TM=2.946E-01  e=5.875E-02  Homo sapiens
  5e8v-assembly1_A  TM=2.928E-01  e=6.191E-02  Homo sapiens
  1gnk-assembly1_A  TM=2.987E-01  e=3.158E+00  Escherichia coli

Secondary structure (DSSP, 8-state):
-GGGSBSSPPEEEEEEEEETTEEEEEEE--TT-TTS-HHHHHHHHHHHTT-----EEEEEEEETTEEEEEEEEEE--SHHHHHHHH--S-SS---EEEE-SS--SSSTTGGGGEEESSTT----HHHHHHHHHHHH--SHHHHHTTB-HHHHHHHHHHHHHTT-SSSTTTT--SEEEEE-TTTS-EEEEE---SS-TTTT--GGGGTT--S-TTS--TT--S-GGG--HHHHS---HHHIIIIITSHHHHHHHHHHHHHHT--HHHHHHHHHHHHHHHHHHHHHHT--BTTB-TT---TTSBPP---HHHHHHHIIIIIIHHHHHHHHHHHHH-